Protein AF-A0A382Y5U7-F1 (afdb_monomer_lite)

Sequence (266 aa):
GGIGVAKDMWIGDDIVMDSDAAVLKLGADQDVTLTHVADTGLLLNAAMQLQFRDSAIYVTSGADGHLDLVADSVIDIDATNLRMNFNQISSDFAAPWSTGGMICAQDAGNAGILYSHGSYRMSLMHNGFRKASSEWHSTAVNSTDEAAGIEIDGATGKVLFETEADKATGETYAITVAGYFDSSQDLWLTNDLKLDSDSSVIHFGADQDVTLTHVADTGLALKSVATGDDKPIVFTLQTGETALVADEVVGAIRFQAPDESGGTDA

Secondary structure (DSSP, 8-state):
-----SS----SSPPP--STT-EEEESSS--EEEEEETTTEEEE-TT--EEESEEEEEEE-SSTT--EEE-SS------S------S-------S---S--------TT---EEEE-GGG-EEEES----SSTT------B--SSS---EEE-TTT--EEE--GGGTTTS---SS-S---B-TT--B--SS-----STT-EEEESTT--EEEEEETTTEEEEEE---STT-----------S-PPTT-------------TT-S--

Organism: NCBI:txid408172

Structure (mmCIF, N/CA/C/O backbone):
data_AF-A0A382Y5U7-F1
#
_entry.id   AF-A0A382Y5U7-F1
#
loop_
_atom_site.group_PDB
_atom_site.id
_atom_site.type_symbol
_atom_site.label_atom_id
_atom_site.label_alt_id
_atom_site.label_comp_id
_atom_site.label_asym_id
_atom_site.label_entity_id
_atom_site.label_seq_id
_atom_site.pdbx_PDB_ins_code
_atom_site.Cartn_x
_atom_site.Cartn_y
_atom_site.Cartn_z
_atom_site.occupancy
_atom_site.B_iso_or_equiv
_atom_site.auth_seq_id
_atom_site.auth_comp_id
_atom_site.auth_asym_id
_atom_site.auth_atom_id
_atom_site.pdbx_PDB_model_num
ATOM 1 N N . GLY A 1 1 ? 29.685 3.034 -61.501 1.00 52.66 1 GLY A N 1
ATOM 2 C CA . GLY A 1 1 ? 30.723 4.066 -61.303 1.00 52.66 1 GLY A CA 1
ATOM 3 C C . GLY A 1 1 ? 30.683 4.483 -59.853 1.00 52.66 1 GLY A C 1
ATOM 4 O O . GLY A 1 1 ? 29.604 4.435 -59.284 1.00 52.66 1 GLY A O 1
ATOM 5 N N . GLY A 1 2 ? 31.822 4.812 -59.252 1.00 81.69 2 GLY A N 1
ATOM 6 C CA . GLY A 1 2 ? 31.899 5.233 -57.853 1.00 81.69 2 GLY A CA 1
ATOM 7 C C . GLY A 1 2 ? 32.754 6.483 -57.713 1.00 81.69 2 GLY A C 1
ATOM 8 O O . GLY A 1 2 ? 33.564 6.780 -58.593 1.00 81.69 2 GLY A O 1
ATOM 9 N N . ILE A 1 3 ? 32.558 7.206 -56.617 1.00 86.00 3 ILE A N 1
ATOM 10 C CA . ILE A 1 3 ? 33.408 8.324 -56.223 1.00 86.00 3 ILE A CA 1
ATOM 11 C C . ILE A 1 3 ? 34.443 7.820 -55.214 1.00 86.00 3 ILE A C 1
ATOM 13 O O . ILE A 1 3 ? 34.094 7.192 -54.220 1.00 86.00 3 ILE A O 1
ATOM 17 N N . GLY A 1 4 ? 35.723 8.050 -55.502 1.00 88.25 4 GLY A N 1
ATOM 18 C CA . GLY A 1 4 ? 36.829 7.757 -54.596 1.00 88.25 4 GLY A CA 1
ATOM 19 C C . GLY A 1 4 ? 37.562 9.048 -54.277 1.00 88.25 4 GLY A C 1
ATOM 20 O O . GLY A 1 4 ? 38.046 9.720 -55.187 1.00 88.25 4 GLY A O 1
ATOM 21 N N . VAL A 1 5 ? 37.638 9.401 -52.998 1.00 92.06 5 VAL A N 1
ATOM 22 C CA . VAL A 1 5 ? 38.370 10.576 -52.518 1.00 92.06 5 VAL A CA 1
ATOM 23 C C . VAL A 1 5 ? 39.479 10.125 -51.575 1.00 92.06 5 VAL A C 1
ATOM 25 O O . VAL A 1 5 ? 39.298 9.205 -50.788 1.00 92.06 5 VAL A O 1
ATOM 28 N N . ALA A 1 6 ? 40.655 10.747 -51.675 1.00 92.94 6 ALA A N 1
ATOM 29 C CA . ALA A 1 6 ? 41.826 10.348 -50.886 1.00 92.94 6 ALA A CA 1
ATOM 30 C C . ALA A 1 6 ? 41.780 10.821 -49.420 1.00 92.94 6 ALA A C 1
ATOM 32 O O . ALA A 1 6 ? 42.592 10.377 -48.612 1.00 92.94 6 ALA A O 1
ATOM 33 N N . LYS A 1 7 ? 40.889 11.765 -49.099 1.00 92.00 7 LYS A N 1
ATOM 34 C CA . LYS A 1 7 ? 40.690 12.321 -47.756 1.00 92.00 7 LYS A CA 1
ATOM 35 C C . LYS A 1 7 ? 39.193 12.411 -47.479 1.00 92.00 7 LYS A C 1
ATOM 37 O O . LYS A 1 7 ? 38.559 11.383 -47.291 1.00 92.00 7 LYS A O 1
ATOM 42 N N . ASP A 1 8 ? 38.631 13.610 -47.589 1.00 92.44 8 ASP A N 1
ATOM 43 C CA . ASP A 1 8 ? 37.249 13.884 -47.222 1.00 92.44 8 ASP A CA 1
ATOM 44 C C . ASP A 1 8 ? 36.443 14.336 -48.442 1.00 92.44 8 ASP A C 1
ATOM 46 O O . ASP A 1 8 ? 36.957 15.011 -49.341 1.00 92.44 8 ASP A O 1
ATOM 50 N N . MET A 1 9 ? 35.165 13.962 -48.464 1.00 91.88 9 MET A N 1
ATOM 51 C CA . MET A 1 9 ? 34.185 14.460 -49.423 1.00 91.88 9 MET A CA 1
ATOM 52 C C . MET A 1 9 ? 33.369 15.559 -48.743 1.00 91.88 9 MET A C 1
ATOM 54 O O . MET A 1 9 ? 32.603 15.282 -47.826 1.00 91.88 9 MET A O 1
ATOM 58 N N . TRP A 1 10 ? 33.524 16.803 -49.196 1.00 91.62 10 TRP A N 1
ATOM 59 C CA . TRP A 1 10 ? 32.641 17.902 -48.803 1.00 91.62 10 TRP A CA 1
ATOM 60 C C . TRP A 1 10 ? 31.533 18.034 -49.843 1.00 91.62 10 TRP A C 1
ATOM 62 O O . TRP A 1 10 ? 31.814 18.254 -51.021 1.00 91.62 10 TRP A O 1
ATOM 72 N N . ILE A 1 11 ? 30.280 17.944 -49.409 1.00 94.00 11 ILE A N 1
ATOM 73 C CA . ILE A 1 11 ? 29.105 18.177 -50.253 1.00 94.00 11 ILE A CA 1
ATOM 74 C C . ILE A 1 11 ? 28.464 19.471 -49.777 1.00 94.00 11 ILE A C 1
ATOM 76 O O . ILE A 1 11 ? 28.326 19.693 -48.579 1.00 94.00 11 ILE A O 1
ATOM 80 N N . GLY A 1 12 ? 28.193 20.381 -50.713 1.00 96.12 12 GLY A N 1
ATOM 81 C CA . GLY A 1 12 ? 27.707 21.723 -50.382 1.00 96.12 12 GLY A CA 1
ATOM 82 C C . GLY A 1 12 ? 26.275 21.757 -49.847 1.00 96.12 12 GLY A C 1
ATOM 83 O O . GLY A 1 12 ? 25.861 22.799 -49.353 1.00 96.12 12 GLY A O 1
ATOM 84 N N . ASP A 1 13 ? 25.552 20.646 -49.973 1.00 94.94 13 ASP A N 1
ATOM 85 C CA . ASP A 1 13 ? 24.145 20.486 -49.619 1.00 94.94 13 ASP A CA 1
ATOM 86 C C . ASP A 1 13 ? 23.870 18.997 -49.302 1.00 94.94 13 ASP A C 1
ATOM 88 O O . ASP A 1 13 ? 24.766 18.292 -48.825 1.00 94.94 13 ASP A O 1
ATOM 92 N N . ASP A 1 14 ? 22.671 18.503 -49.598 1.00 95.12 14 ASP A N 1
ATOM 93 C CA . ASP A 1 14 ? 22.228 17.144 -49.297 1.00 95.12 14 ASP A CA 1
ATOM 94 C C . ASP A 1 14 ? 22.942 16.017 -50.068 1.00 95.12 14 ASP A C 1
ATOM 96 O O . ASP A 1 14 ? 23.392 16.149 -51.212 1.00 95.12 14 ASP A O 1
ATOM 100 N N . ILE A 1 15 ? 22.957 14.840 -49.436 1.00 92.44 15 ILE A N 1
ATOM 101 C CA . ILE A 1 15 ? 23.243 13.555 -50.081 1.00 92.44 15 ILE A CA 1
ATOM 102 C C . ILE A 1 15 ? 21.913 12.878 -50.391 1.00 92.44 15 ILE A C 1
ATOM 104 O O . ILE A 1 15 ? 21.188 12.495 -49.475 1.00 92.44 15 ILE A O 1
ATOM 108 N N . VAL A 1 16 ? 21.628 12.660 -51.674 1.00 93.00 16 VAL A N 1
ATOM 109 C CA . VAL A 1 16 ? 20.439 11.919 -52.110 1.00 93.00 16 VAL A CA 1
ATOM 110 C C . VAL A 1 16 ? 20.826 10.485 -52.468 1.00 93.00 16 VAL A C 1
ATOM 112 O O . VAL A 1 16 ? 21.708 10.253 -53.297 1.00 93.00 16 VAL A O 1
ATOM 115 N N . MET A 1 17 ? 20.170 9.518 -51.828 1.00 91.88 17 MET A N 1
ATOM 116 C CA . MET A 1 17 ? 20.292 8.092 -52.128 1.00 91.88 17 MET A CA 1
ATOM 117 C C . MET A 1 17 ? 18.972 7.595 -52.729 1.00 91.88 17 MET A C 1
ATOM 119 O O . MET A 1 17 ? 18.093 7.141 -52.007 1.00 91.88 17 MET A O 1
ATOM 123 N N . ASP A 1 18 ? 18.842 7.707 -54.053 1.00 92.06 18 ASP A N 1
ATOM 124 C CA . ASP A 1 18 ? 17.573 7.543 -54.791 1.00 92.06 18 ASP A CA 1
ATOM 125 C C . ASP A 1 18 ? 16.939 6.140 -54.724 1.00 92.06 18 ASP A C 1
ATOM 127 O O . ASP A 1 18 ? 15.784 5.962 -55.105 1.00 92.06 18 ASP A O 1
ATOM 131 N N . SER A 1 19 ? 17.690 5.120 -54.305 1.00 92.69 19 SER A N 1
ATOM 132 C CA . SER A 1 19 ? 17.211 3.737 -54.253 1.00 92.69 19 SER A CA 1
ATOM 133 C C . SER A 1 19 ? 16.735 3.342 -52.857 1.00 92.69 19 SER A C 1
ATOM 135 O O . SER A 1 19 ? 17.441 3.572 -51.872 1.00 92.69 19 SER A O 1
ATOM 137 N N . ASP A 1 20 ? 15.621 2.616 -52.778 1.00 91.69 20 ASP A N 1
ATOM 138 C CA . ASP A 1 20 ? 15.226 1.919 -51.551 1.00 91.69 20 ASP A CA 1
ATOM 139 C C . ASP A 1 20 ? 16.317 0.950 -51.085 1.00 91.69 20 ASP A C 1
ATOM 141 O O . ASP A 1 20 ? 17.066 0.395 -51.894 1.00 91.69 20 ASP A O 1
ATOM 145 N N . ALA A 1 21 ? 16.418 0.762 -49.765 1.00 95.00 21 ALA A N 1
ATOM 146 C CA . ALA A 1 21 ? 17.489 -0.016 -49.144 1.00 95.00 21 ALA A CA 1
ATOM 147 C C . ALA A 1 21 ? 18.908 0.494 -49.452 1.00 95.00 21 ALA A C 1
ATOM 149 O O . ALA A 1 21 ? 19.872 -0.264 -49.333 1.00 95.00 21 ALA A O 1
ATOM 150 N N . ALA A 1 22 ? 19.069 1.772 -49.818 1.00 96.44 22 ALA A N 1
ATOM 151 C CA . ALA A 1 22 ? 20.389 2.385 -49.875 1.00 96.44 22 ALA A CA 1
ATOM 152 C C . ALA A 1 22 ? 21.107 2.265 -48.521 1.00 96.44 22 ALA A C 1
ATOM 154 O O . ALA A 1 22 ? 20.502 2.426 -47.458 1.00 96.44 22 ALA A O 1
ATOM 155 N N . VAL A 1 23 ? 22.408 1.974 -48.576 1.00 95.88 23 VAL A N 1
ATOM 156 C CA . VAL A 1 23 ? 23.228 1.665 -47.401 1.00 95.88 23 VAL A CA 1
ATOM 157 C C . VAL A 1 23 ? 24.404 2.625 -47.321 1.00 95.88 23 VAL A C 1
ATOM 159 O O . VAL A 1 23 ? 25.234 2.668 -48.231 1.00 95.88 23 VAL A O 1
ATOM 162 N N . LEU A 1 24 ? 24.534 3.317 -46.192 1.00 95.50 24 LEU A N 1
ATOM 163 C CA . LEU A 1 24 ? 25.785 3.950 -45.799 1.00 95.50 24 LEU A CA 1
ATOM 164 C C . LEU A 1 24 ? 26.632 2.927 -45.040 1.00 95.50 24 LEU A C 1
ATOM 166 O O . LEU A 1 24 ? 26.249 2.476 -43.962 1.00 95.50 24 LEU A O 1
ATOM 170 N N . LYS A 1 25 ? 27.779 2.560 -45.612 1.00 94.31 25 LYS A N 1
ATOM 171 C CA . LYS A 1 25 ? 28.729 1.618 -45.014 1.00 94.31 25 LYS A CA 1
ATOM 172 C C . LYS A 1 25 ? 29.880 2.370 -44.361 1.00 94.31 25 LYS A C 1
ATOM 174 O O . LYS A 1 25 ? 30.457 3.263 -44.979 1.00 94.31 25 LYS A O 1
ATOM 179 N N . LEU A 1 26 ? 30.209 1.995 -43.135 1.00 94.62 26 LEU A N 1
ATOM 180 C CA . LEU A 1 26 ? 31.204 2.650 -42.295 1.00 94.62 26 LEU A CA 1
ATOM 181 C C . LEU A 1 26 ? 32.282 1.631 -41.909 1.00 94.62 26 LEU A C 1
ATOM 183 O O . LEU A 1 26 ? 31.989 0.450 -41.769 1.00 94.62 26 LEU A O 1
ATOM 187 N N . GLY A 1 27 ? 33.523 2.090 -41.738 1.00 91.75 27 GLY A N 1
ATOM 188 C CA . GLY A 1 27 ? 34.657 1.214 -41.419 1.00 91.75 27 GLY A CA 1
ATOM 189 C C . GLY A 1 27 ? 35.369 0.650 -42.655 1.00 91.75 27 GLY A C 1
ATOM 190 O O . GLY A 1 27 ? 34.852 0.671 -43.774 1.00 91.75 27 GLY A O 1
ATOM 191 N N . ALA A 1 28 ? 36.604 0.179 -42.463 1.00 93.31 28 ALA A N 1
ATOM 192 C CA . ALA A 1 28 ? 37.438 -0.354 -43.547 1.00 93.31 28 ALA A CA 1
ATOM 193 C C . ALA A 1 28 ? 36.917 -1.704 -44.075 1.00 93.31 28 ALA A C 1
ATOM 195 O O . ALA A 1 28 ? 37.024 -2.003 -45.264 1.00 93.31 28 ALA A O 1
ATOM 196 N N . ASP A 1 29 ? 36.333 -2.495 -43.186 1.00 93.38 29 ASP A N 1
ATOM 197 C CA . ASP A 1 29 ? 35.673 -3.776 -43.422 1.00 93.38 29 ASP A CA 1
ATOM 198 C C . ASP A 1 29 ? 34.155 -3.651 -43.610 1.00 93.38 29 ASP A C 1
ATOM 200 O O . ASP A 1 29 ? 33.514 -4.636 -43.977 1.00 93.38 29 ASP A O 1
ATOM 204 N N . GLN A 1 30 ? 33.604 -2.435 -43.491 1.00 93.62 30 GLN A N 1
ATOM 205 C CA . GLN A 1 30 ? 32.193 -2.124 -43.748 1.00 93.62 30 GLN A CA 1
ATOM 206 C C . GLN A 1 30 ? 31.231 -2.877 -42.816 1.00 93.62 30 GLN A C 1
ATOM 208 O O . GLN A 1 30 ? 30.144 -3.290 -43.230 1.00 93.62 30 GLN A O 1
ATOM 213 N N . ASP A 1 31 ? 31.658 -3.087 -41.577 1.00 92.88 31 ASP A N 1
ATOM 214 C CA . ASP A 1 31 ? 30.972 -3.852 -40.542 1.00 92.88 31 ASP A CA 1
ATOM 215 C C . ASP A 1 31 ? 29.781 -3.105 -39.931 1.00 92.88 31 ASP A C 1
ATOM 217 O O . ASP A 1 31 ? 28.800 -3.743 -39.553 1.00 92.88 31 ASP A O 1
ATOM 221 N N . VAL A 1 32 ? 29.817 -1.771 -39.892 1.00 95.88 32 VAL A N 1
ATOM 222 C CA . VAL A 1 32 ? 28.698 -0.928 -39.455 1.00 95.88 32 VAL A CA 1
ATOM 223 C C . VAL A 1 32 ? 27.970 -0.348 -40.662 1.00 95.88 32 VAL A C 1
ATOM 225 O O . VAL A 1 32 ? 28.567 0.297 -41.528 1.00 95.88 32 VAL A O 1
ATOM 228 N N . THR A 1 33 ? 26.651 -0.527 -40.713 1.00 96.75 33 THR A N 1
ATOM 229 C CA . THR A 1 33 ? 25.827 -0.019 -41.813 1.00 96.75 33 THR A CA 1
ATOM 230 C C . THR A 1 33 ? 24.570 0.679 -41.324 1.00 96.75 33 THR A C 1
ATOM 232 O O . THR A 1 33 ? 23.860 0.135 -40.481 1.00 96.75 33 THR A O 1
ATOM 235 N N . LEU A 1 34 ? 24.246 1.819 -41.935 1.00 96.31 34 LEU A N 1
ATOM 236 C CA . LEU A 1 34 ? 22.962 2.499 -41.789 1.00 96.31 34 LEU A CA 1
ATOM 237 C C . LEU A 1 34 ? 22.163 2.317 -43.082 1.00 96.31 34 LEU A C 1
ATOM 239 O O . LEU A 1 34 ? 22.558 2.812 -44.138 1.00 96.31 34 LEU A O 1
ATOM 243 N N . THR A 1 35 ? 21.069 1.571 -43.002 1.00 96.31 35 THR A N 1
ATOM 244 C CA . THR A 1 35 ? 20.247 1.196 -44.157 1.00 96.31 35 THR A CA 1
ATOM 245 C C . THR A 1 35 ? 18.937 1.968 -44.142 1.00 96.31 35 THR A C 1
ATOM 247 O O . THR A 1 35 ? 18.246 1.994 -43.124 1.00 96.31 35 THR A O 1
ATOM 250 N N . HIS A 1 36 ? 18.577 2.574 -45.271 1.00 96.56 36 HIS A N 1
ATOM 251 C CA . HIS A 1 36 ? 17.245 3.136 -45.471 1.00 96.56 36 HIS A CA 1
ATOM 252 C C . HIS A 1 36 ? 16.203 2.011 -45.516 1.00 96.56 36 HIS A C 1
ATOM 254 O O . HIS A 1 36 ? 16.301 1.097 -46.332 1.00 96.56 36 HIS A O 1
ATOM 260 N N . VAL A 1 37 ? 15.191 2.074 -44.656 1.00 96.00 37 VAL A N 1
ATOM 261 C CA . VAL A 1 37 ? 14.039 1.172 -44.682 1.00 96.00 37 VAL A CA 1
ATOM 262 C C . VAL A 1 37 ? 12.868 1.943 -45.267 1.00 96.00 37 VAL A C 1
ATOM 264 O O . VAL A 1 37 ? 12.364 2.869 -44.625 1.00 96.00 37 VAL A O 1
ATOM 267 N N . ALA A 1 38 ? 12.451 1.547 -46.473 1.00 95.44 38 ALA A N 1
ATOM 268 C CA . ALA A 1 38 ? 11.380 2.203 -47.216 1.00 95.44 38 ALA A CA 1
ATOM 269 C C . ALA A 1 38 ? 10.154 2.443 -46.321 1.00 95.44 38 ALA A C 1
ATOM 271 O O . ALA A 1 38 ? 9.706 1.546 -45.600 1.00 95.44 38 ALA A O 1
ATOM 272 N N . ASP A 1 39 ? 9.681 3.690 -46.324 1.00 93.81 39 ASP A N 1
ATOM 273 C CA . ASP A 1 39 ? 8.497 4.166 -45.599 1.00 93.81 39 ASP A CA 1
ATOM 274 C C . ASP A 1 39 ? 8.507 3.971 -44.066 1.00 93.81 39 ASP A C 1
ATOM 276 O O . ASP A 1 39 ? 7.505 4.249 -43.409 1.00 93.81 39 ASP A O 1
ATOM 280 N N . THR A 1 40 ? 9.616 3.510 -43.473 1.00 96.19 40 THR A N 1
ATOM 281 C CA . THR A 1 40 ? 9.669 3.119 -42.052 1.00 96.19 40 THR A CA 1
ATOM 282 C C . THR A 1 40 ? 10.731 3.884 -41.272 1.00 96.19 40 THR A C 1
ATOM 284 O O . THR A 1 40 ? 10.449 4.375 -40.181 1.00 96.19 40 THR A O 1
ATOM 287 N N . GLY A 1 41 ? 11.954 4.000 -41.799 1.00 94.62 41 GLY A N 1
ATOM 288 C CA . GLY A 1 41 ? 13.025 4.703 -41.093 1.00 94.62 41 GLY A CA 1
ATOM 289 C C . GLY A 1 41 ? 14.431 4.250 -41.465 1.00 94.62 41 GLY A C 1
ATOM 290 O O . GLY A 1 41 ? 14.726 3.949 -42.618 1.00 94.62 41 GLY A O 1
ATOM 291 N N . LEU A 1 42 ? 15.316 4.235 -40.470 1.00 95.19 42 LEU A N 1
ATOM 292 C CA . LEU A 1 42 ? 16.719 3.861 -40.615 1.00 95.19 42 LEU A CA 1
ATOM 293 C C . LEU A 1 42 ? 17.025 2.647 -39.745 1.00 95.19 42 LEU A C 1
ATOM 295 O O . LEU A 1 42 ? 16.620 2.595 -38.585 1.00 95.19 42 LEU A O 1
ATOM 299 N N . LEU A 1 43 ? 17.769 1.696 -40.302 1.00 95.25 43 LEU A N 1
ATOM 300 C CA . LEU A 1 43 ? 18.183 0.483 -39.612 1.00 95.25 43 LEU A CA 1
ATOM 301 C C . LEU A 1 43 ? 19.702 0.447 -39.475 1.00 95.25 43 LEU A C 1
ATOM 303 O O . LEU A 1 43 ? 20.426 0.430 -40.472 1.00 95.25 43 LEU A O 1
ATOM 307 N N . LEU A 1 44 ? 20.164 0.396 -38.231 1.00 95.75 44 LEU A N 1
ATOM 308 C CA . LEU A 1 44 ? 21.521 -0.013 -37.901 1.00 95.75 44 LEU A CA 1
ATOM 309 C C . LEU A 1 44 ? 21.589 -1.548 -37.947 1.00 95.75 44 LEU A C 1
ATOM 311 O O . LEU A 1 44 ? 20.648 -2.220 -37.526 1.00 95.75 44 LEU A O 1
ATOM 315 N N . ASN A 1 45 ? 22.658 -2.125 -38.495 1.00 92.44 45 ASN A N 1
ATOM 316 C CA . ASN A 1 45 ? 22.756 -3.583 -38.595 1.00 92.44 45 ASN A CA 1
ATOM 317 C C . ASN A 1 45 ? 22.887 -4.263 -37.221 1.00 92.44 45 ASN A C 1
ATOM 319 O O . ASN A 1 45 ? 23.468 -3.714 -36.294 1.00 92.44 45 ASN A O 1
ATOM 323 N N . ALA A 1 46 ? 22.355 -5.486 -37.127 1.00 84.75 46 ALA A N 1
ATOM 324 C CA . ALA A 1 46 ? 21.869 -6.104 -35.889 1.00 84.75 46 ALA A CA 1
ATOM 325 C C . ALA A 1 46 ? 22.752 -5.961 -34.635 1.00 84.75 46 ALA A C 1
ATOM 327 O O . ALA A 1 46 ? 22.258 -5.542 -33.600 1.00 84.75 46 ALA A O 1
ATOM 328 N N . ALA A 1 47 ? 24.036 -6.316 -34.697 1.00 86.25 47 ALA A N 1
ATOM 329 C CA . ALA A 1 47 ? 24.901 -6.320 -33.511 1.00 86.25 47 ALA A CA 1
ATOM 330 C C . ALA A 1 47 ? 25.549 -4.955 -33.205 1.00 86.25 47 ALA A C 1
ATOM 332 O O . ALA A 1 47 ? 26.364 -4.856 -32.290 1.00 86.25 47 ALA A O 1
ATOM 333 N N . MET A 1 48 ? 25.258 -3.928 -34.004 1.00 94.44 48 MET A N 1
ATOM 334 C CA . MET A 1 48 ? 25.865 -2.608 -33.874 1.00 94.44 48 MET A CA 1
ATOM 335 C C . MET A 1 48 ? 25.009 -1.695 -32.997 1.00 94.44 48 MET A C 1
ATOM 337 O O . MET A 1 48 ? 23.797 -1.855 -32.891 1.00 94.44 48 MET A O 1
ATOM 341 N N . GLN A 1 49 ? 25.654 -0.711 -32.376 1.00 96.00 49 GLN A N 1
ATOM 342 C CA . GLN A 1 49 ? 25.032 0.196 -31.411 1.00 96.00 49 GLN A CA 1
ATOM 343 C C . GLN A 1 49 ? 25.262 1.660 -31.790 1.00 96.00 49 GLN A C 1
ATOM 345 O O . GLN A 1 49 ? 26.269 2.000 -32.417 1.00 96.00 49 GLN A O 1
ATOM 350 N N . LEU A 1 50 ? 24.361 2.543 -31.360 1.00 96.25 50 LEU A N 1
ATOM 351 C CA . LEU A 1 50 ? 24.558 3.989 -31.446 1.00 96.25 50 LEU A CA 1
ATOM 352 C C . LEU A 1 50 ? 25.212 4.483 -30.152 1.00 96.25 50 LEU A C 1
ATOM 354 O O . LEU A 1 50 ? 24.570 4.464 -29.106 1.00 96.25 50 LEU A O 1
ATOM 358 N N . GLN A 1 51 ? 26.478 4.903 -30.220 1.00 96.00 51 GLN A N 1
ATOM 359 C CA . GLN A 1 51 ? 27.269 5.315 -29.051 1.00 96.00 51 GLN A CA 1
ATOM 360 C C . GLN A 1 51 ? 27.269 6.829 -28.841 1.00 96.00 51 GLN A C 1
ATOM 362 O O . GLN A 1 51 ? 27.266 7.604 -29.799 1.00 96.00 51 GLN A O 1
ATOM 367 N N . PHE A 1 52 ? 27.373 7.241 -27.581 1.00 96.50 52 PHE A N 1
ATOM 368 C CA . PHE A 1 52 ? 27.521 8.629 -27.167 1.00 96.50 52 PHE A CA 1
ATOM 369 C C . PHE A 1 52 ? 28.738 8.760 -26.256 1.00 96.50 52 PHE A C 1
ATOM 371 O O . PHE A 1 52 ? 28.845 8.059 -25.263 1.00 96.50 52 PHE A O 1
ATOM 378 N N . ARG A 1 53 ? 29.623 9.722 -26.544 1.00 96.19 53 ARG A N 1
ATOM 379 C CA . ARG A 1 53 ? 30.878 9.987 -25.807 1.00 96.19 53 ARG A CA 1
ATOM 380 C C . ARG A 1 53 ? 31.898 8.843 -25.866 1.00 96.19 53 ARG A C 1
ATOM 382 O O . ARG A 1 53 ? 32.955 9.037 -26.458 1.00 96.19 53 ARG A O 1
ATOM 389 N N . ASP A 1 54 ? 31.595 7.697 -25.272 1.00 94.75 54 ASP A N 1
ATOM 390 C CA . ASP A 1 54 ? 32.453 6.519 -25.189 1.00 94.75 54 ASP A CA 1
ATOM 391 C C . ASP A 1 54 ? 31.634 5.223 -25.327 1.00 94.75 54 ASP A C 1
ATOM 393 O O . ASP A 1 54 ? 30.439 5.240 -25.623 1.00 94.75 54 ASP A O 1
ATOM 397 N N . SER A 1 55 ? 32.291 4.077 -25.153 1.00 95.19 55 SER A N 1
ATOM 398 C CA . SER A 1 55 ? 31.670 2.770 -25.361 1.00 95.19 55 SER A CA 1
ATOM 399 C C . SER A 1 55 ? 30.702 2.335 -24.256 1.00 95.19 55 SER A C 1
ATOM 401 O O . SER A 1 55 ? 30.104 1.271 -24.390 1.00 95.19 55 SER A O 1
ATOM 403 N N . ALA A 1 56 ? 30.571 3.086 -23.159 1.00 96.44 56 ALA A N 1
ATOM 404 C CA . ALA A 1 56 ? 29.706 2.736 -22.033 1.00 96.44 56 ALA A CA 1
ATOM 405 C C . ALA A 1 56 ? 28.298 3.345 -22.136 1.00 96.44 56 ALA A C 1
ATOM 407 O O . ALA A 1 56 ? 27.406 2.907 -21.412 1.00 96.44 56 ALA A O 1
ATOM 408 N N . ILE A 1 57 ? 28.082 4.318 -23.029 1.00 97.69 57 ILE A N 1
ATOM 409 C CA . ILE A 1 57 ? 26.793 5.003 -23.189 1.00 97.69 57 ILE A CA 1
ATOM 410 C C . ILE A 1 57 ? 26.284 4.790 -24.613 1.00 97.69 57 ILE A C 1
ATOM 412 O O . ILE A 1 57 ? 26.865 5.294 -25.577 1.00 97.69 57 ILE A O 1
ATOM 416 N N . TYR A 1 58 ? 25.203 4.027 -24.768 1.00 97.12 58 TYR A N 1
ATOM 417 C CA . TYR A 1 58 ? 24.712 3.638 -26.088 1.00 97.12 58 TYR A CA 1
ATOM 418 C C . TYR A 1 58 ? 23.243 3.203 -26.101 1.00 97.12 58 TYR A C 1
ATOM 420 O O . TYR A 1 58 ? 22.650 2.888 -25.070 1.00 97.12 58 TYR A O 1
ATOM 428 N N . VAL A 1 59 ? 22.678 3.161 -27.310 1.00 96.56 59 VAL A N 1
ATOM 429 C CA . VAL A 1 59 ? 21.393 2.520 -27.621 1.00 96.56 59 VAL A CA 1
ATOM 430 C C . VAL A 1 59 ? 21.651 1.281 -28.471 1.00 96.56 59 VAL A C 1
ATOM 432 O O . VAL A 1 59 ? 22.369 1.361 -29.473 1.00 96.56 59 VAL A O 1
ATOM 435 N N . THR A 1 60 ? 21.079 0.144 -28.075 1.00 95.75 60 THR A N 1
ATOM 436 C CA . THR A 1 60 ? 21.242 -1.140 -28.774 1.00 95.75 60 THR A CA 1
ATOM 437 C C . THR A 1 60 ? 19.998 -2.024 -28.652 1.00 95.75 60 THR A C 1
ATOM 439 O O . THR A 1 60 ? 19.015 -1.660 -28.009 1.00 95.75 60 THR A O 1
ATOM 442 N N . SER A 1 61 ? 20.045 -3.193 -29.281 1.00 94.62 61 SER A N 1
ATOM 443 C CA . SER A 1 61 ? 19.071 -4.270 -29.138 1.00 94.62 61 SER A CA 1
ATOM 444 C C . SER A 1 61 ? 19.836 -5.584 -28.971 1.00 94.62 61 SER A C 1
ATOM 446 O O . SER A 1 61 ? 20.268 -6.191 -29.950 1.00 94.62 61 SER A O 1
ATOM 448 N N . GLY A 1 62 ? 20.079 -6.004 -27.722 1.00 87.38 62 GLY A N 1
ATOM 449 C CA . GLY A 1 62 ? 20.859 -7.217 -27.436 1.00 87.38 62 GLY A CA 1
ATOM 450 C C . GLY A 1 62 ? 20.144 -8.532 -27.782 1.00 87.38 62 GLY A C 1
ATOM 451 O O . GLY A 1 62 ? 20.788 -9.577 -27.896 1.00 87.38 62 GLY A O 1
ATOM 452 N N . ALA A 1 63 ? 18.822 -8.488 -27.955 1.00 89.81 63 ALA A N 1
ATOM 453 C CA . ALA A 1 63 ? 17.967 -9.609 -28.328 1.00 89.81 63 ALA A CA 1
ATOM 454 C C . ALA A 1 63 ? 16.711 -9.110 -29.064 1.00 89.81 63 ALA A C 1
ATOM 456 O O . ALA A 1 63 ? 16.301 -7.960 -28.901 1.00 89.81 63 ALA A O 1
ATOM 457 N N . ASP A 1 64 ? 16.074 -9.983 -29.849 1.00 88.81 64 ASP A N 1
ATOM 458 C CA . ASP A 1 64 ? 14.841 -9.642 -30.568 1.00 88.81 64 ASP A CA 1
ATOM 459 C C . ASP A 1 64 ? 13.731 -9.196 -29.601 1.00 88.81 64 ASP A C 1
ATOM 461 O O . ASP A 1 64 ? 13.472 -9.845 -28.587 1.00 88.81 64 ASP A O 1
ATOM 465 N N . GLY A 1 65 ? 13.096 -8.063 -29.907 1.00 88.94 65 GLY A N 1
ATOM 466 C CA . GLY A 1 65 ? 12.088 -7.429 -29.055 1.00 88.94 65 GLY A CA 1
ATOM 467 C C . GLY A 1 65 ? 12.628 -6.571 -27.901 1.00 88.94 65 GLY A C 1
ATOM 468 O O . GLY A 1 65 ? 11.822 -5.966 -27.194 1.00 88.94 65 GLY A O 1
ATOM 469 N N . HIS A 1 66 ? 13.949 -6.467 -27.715 1.00 90.88 66 HIS A N 1
ATOM 470 C CA . HIS A 1 66 ? 14.562 -5.611 -26.692 1.00 90.88 66 HIS A CA 1
ATOM 471 C C . HIS A 1 66 ? 15.061 -4.290 -27.285 1.00 90.88 66 HIS A C 1
ATOM 473 O O . HIS A 1 66 ? 15.695 -4.273 -28.337 1.00 90.88 66 HIS A O 1
ATOM 479 N N . LEU A 1 67 ? 14.816 -3.183 -26.583 1.00 93.00 67 LEU A N 1
ATOM 480 C CA . LEU A 1 67 ? 15.507 -1.914 -26.801 1.00 93.00 67 LEU A CA 1
ATOM 481 C C . LEU A 1 67 ? 16.228 -1.554 -25.508 1.00 93.00 67 LEU A C 1
ATOM 483 O O . LEU A 1 67 ? 15.585 -1.305 -24.488 1.00 93.00 67 LEU A O 1
ATOM 487 N N . ASP A 1 68 ? 17.550 -1.500 -25.576 1.00 93.56 68 ASP A N 1
ATOM 488 C CA . ASP A 1 68 ? 18.402 -1.224 -24.433 1.00 93.56 68 ASP A CA 1
ATOM 489 C C . ASP A 1 68 ? 18.879 0.231 -24.494 1.00 93.56 68 ASP A C 1
ATOM 491 O O . ASP A 1 68 ? 19.446 0.683 -25.494 1.00 93.56 68 ASP A O 1
ATOM 495 N N . LEU A 1 69 ? 18.653 0.963 -23.403 1.00 94.81 69 LEU A N 1
ATOM 496 C CA . LEU A 1 69 ? 19.225 2.282 -23.149 1.00 94.81 69 LEU A CA 1
ATOM 497 C C . LEU A 1 69 ? 20.281 2.099 -22.062 1.00 94.81 69 LEU A C 1
ATOM 499 O O . LEU A 1 69 ? 19.935 1.788 -20.924 1.00 94.81 69 LEU A O 1
ATOM 503 N N . VAL A 1 70 ? 21.558 2.240 -22.408 1.00 95.94 70 VAL A N 1
ATOM 504 C CA . VAL A 1 70 ? 22.666 1.971 -21.484 1.00 95.94 70 VAL A CA 1
ATOM 505 C C . VAL A 1 70 ? 23.370 3.277 -21.140 1.00 95.94 70 VAL A C 1
ATOM 507 O O . VAL A 1 70 ? 23.764 4.033 -22.029 1.00 95.94 70 VAL A O 1
ATOM 510 N N . ALA A 1 71 ? 23.520 3.532 -19.841 1.00 96.56 71 ALA A N 1
ATOM 511 C CA . ALA A 1 71 ? 24.265 4.655 -19.288 1.00 96.56 71 ALA A CA 1
ATOM 512 C C . ALA A 1 71 ? 25.205 4.163 -18.178 1.00 96.56 71 ALA A C 1
ATOM 514 O O . ALA A 1 71 ? 24.933 3.160 -17.519 1.00 96.56 71 ALA A O 1
ATOM 515 N N . ASP A 1 72 ? 26.298 4.888 -17.956 1.00 94.44 72 ASP A N 1
ATOM 516 C CA . ASP A 1 72 ? 27.289 4.616 -16.910 1.00 94.44 72 ASP A CA 1
ATOM 517 C C . ASP A 1 72 ? 26.755 4.865 -15.489 1.00 94.44 72 ASP A C 1
ATOM 519 O O . ASP A 1 72 ? 27.152 4.187 -14.540 1.00 94.44 72 ASP A O 1
ATOM 523 N N . SER A 1 73 ? 25.855 5.839 -15.340 1.00 93.50 73 SER A N 1
ATOM 524 C CA . SER A 1 73 ? 25.326 6.269 -14.049 1.00 93.50 73 SER A CA 1
ATOM 525 C C . SER A 1 73 ? 23.812 6.437 -14.055 1.00 93.50 73 SER A C 1
ATOM 527 O O . SER A 1 73 ? 23.134 5.826 -13.230 1.00 93.50 73 SER A O 1
ATOM 529 N N . VAL A 1 74 ? 23.270 7.268 -14.947 1.00 91.94 74 VAL A N 1
ATOM 530 C CA . VAL A 1 74 ? 21.852 7.647 -14.915 1.00 91.94 74 VAL A CA 1
ATOM 531 C C . VAL A 1 74 ? 21.294 7.726 -16.328 1.00 91.94 74 VAL A C 1
ATOM 533 O O . VAL A 1 74 ? 21.893 8.337 -17.212 1.00 91.94 74 VAL A O 1
ATOM 536 N N . ILE A 1 75 ? 20.106 7.152 -16.511 1.00 93.94 75 ILE A N 1
ATOM 537 C CA . ILE A 1 75 ? 19.218 7.480 -17.626 1.00 93.94 75 ILE A CA 1
ATOM 538 C C . ILE A 1 75 ? 18.283 8.570 -17.113 1.00 93.94 75 ILE A C 1
ATOM 540 O O . ILE A 1 75 ? 17.392 8.294 -16.309 1.00 93.94 75 ILE A O 1
ATOM 544 N N . ASP A 1 76 ? 18.530 9.807 -17.530 1.00 93.62 76 ASP A N 1
ATOM 545 C CA . ASP A 1 76 ? 17.723 10.955 -17.124 1.00 93.62 76 ASP A CA 1
ATOM 546 C C . ASP A 1 76 ? 16.603 11.212 -18.141 1.00 93.62 76 ASP A C 1
ATOM 548 O O . ASP A 1 76 ? 16.838 11.218 -19.352 1.00 93.62 76 ASP A O 1
ATOM 552 N N . ILE A 1 77 ? 15.378 11.409 -17.651 1.00 91.31 77 ILE A N 1
ATOM 553 C CA . ILE A 1 77 ? 14.187 11.675 -18.466 1.00 91.31 77 ILE A CA 1
ATOM 554 C C . ILE A 1 77 ? 13.525 12.943 -17.927 1.00 91.31 77 ILE A C 1
ATOM 556 O O . ILE A 1 77 ? 12.590 12.892 -17.126 1.00 91.31 77 ILE A O 1
ATOM 560 N N . ASP A 1 78 ? 14.005 14.090 -18.400 1.00 93.44 78 ASP A N 1
ATOM 561 C CA . ASP A 1 78 ? 13.463 15.402 -18.047 1.00 93.44 78 ASP A CA 1
ATOM 562 C C . ASP A 1 78 ? 12.229 15.732 -18.903 1.00 93.44 78 ASP A C 1
ATOM 564 O O . ASP A 1 78 ? 12.270 16.496 -19.871 1.00 93.44 78 ASP A O 1
ATOM 568 N N . ALA A 1 79 ? 11.115 15.072 -18.589 1.00 91.62 79 ALA A N 1
ATOM 569 C CA . ALA A 1 79 ? 9.831 15.288 -19.242 1.00 91.62 79 ALA A CA 1
ATOM 570 C C . ALA A 1 79 ? 8.744 15.611 -18.211 1.00 91.62 79 ALA A C 1
ATOM 572 O O . ALA A 1 79 ? 8.608 14.928 -17.200 1.00 91.62 79 ALA A O 1
ATOM 573 N N . THR A 1 80 ? 7.887 16.599 -18.505 1.00 93.06 80 THR A N 1
ATOM 574 C CA . THR A 1 80 ? 6.724 16.930 -17.654 1.00 93.06 80 THR A CA 1
ATOM 575 C C . THR A 1 80 ? 5.790 15.737 -17.454 1.00 93.06 80 THR A C 1
ATOM 577 O O . THR A 1 80 ? 5.160 15.612 -16.410 1.00 93.06 80 THR A O 1
ATOM 580 N N . ASN A 1 81 ? 5.685 14.866 -18.459 1.00 87.06 81 ASN A N 1
ATOM 581 C CA . ASN A 1 81 ? 4.922 13.632 -18.380 1.00 87.06 81 ASN A CA 1
ATOM 582 C C . ASN A 1 81 ? 5.747 12.495 -18.973 1.00 87.06 81 ASN A C 1
ATOM 584 O O . ASN A 1 81 ? 6.218 12.602 -20.106 1.00 87.06 81 ASN A O 1
ATOM 588 N N . LEU A 1 82 ? 5.834 11.387 -18.242 1.00 87.56 82 LEU A N 1
ATOM 589 C CA . LEU A 1 82 ? 6.367 10.124 -18.733 1.00 87.56 82 LEU A CA 1
ATOM 590 C C . LEU A 1 82 ? 5.218 9.126 -18.856 1.00 87.56 82 LEU A C 1
ATOM 592 O O . LEU A 1 82 ? 4.553 8.806 -17.873 1.00 87.56 82 LEU A O 1
ATOM 596 N N . ARG A 1 83 ? 4.962 8.647 -20.075 1.00 87.81 83 ARG A N 1
ATOM 597 C CA . ARG A 1 83 ? 3.955 7.616 -20.336 1.00 87.81 83 ARG A CA 1
ATOM 598 C C . ARG A 1 83 ? 4.651 6.311 -20.688 1.00 87.81 83 ARG A C 1
ATOM 600 O O . ARG A 1 83 ? 5.353 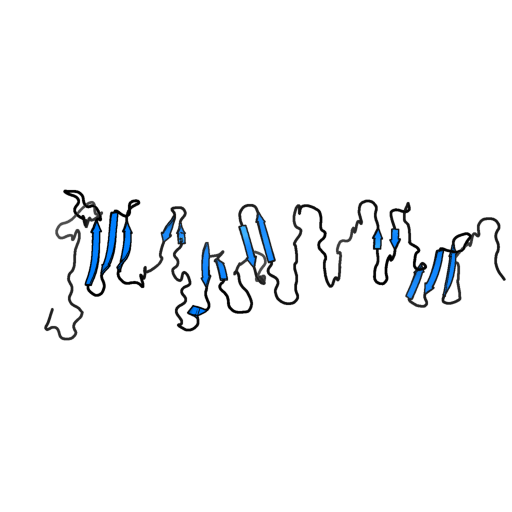6.242 -21.689 1.00 87.81 83 ARG A O 1
ATOM 607 N N . MET A 1 84 ? 4.393 5.280 -19.895 1.00 86.19 84 MET A N 1
ATOM 608 C CA . MET A 1 84 ? 4.906 3.928 -20.095 1.00 86.19 84 MET A CA 1
ATOM 609 C C . MET A 1 84 ? 3.736 2.947 -20.175 1.00 86.19 84 MET A C 1
ATOM 611 O O . MET A 1 84 ? 2.780 3.066 -19.411 1.00 86.19 84 MET A O 1
ATOM 615 N N . ASN A 1 85 ? 3.786 2.009 -21.119 1.00 82.69 85 ASN A N 1
ATOM 616 C CA . ASN A 1 85 ? 2.771 0.971 -21.283 1.00 82.69 85 ASN A CA 1
ATOM 617 C C . ASN A 1 85 ? 3.451 -0.394 -21.156 1.00 82.69 85 ASN A C 1
ATOM 619 O O . ASN A 1 85 ? 4.113 -0.837 -22.092 1.00 82.69 85 ASN A O 1
ATOM 623 N N . PHE A 1 86 ? 3.328 -1.021 -19.987 1.00 79.25 86 PHE A N 1
ATOM 624 C CA . PHE A 1 86 ? 3.945 -2.309 -19.682 1.00 79.25 86 PHE A CA 1
ATOM 625 C C . PHE A 1 86 ? 2.867 -3.332 -19.326 1.00 79.25 86 PHE A C 1
ATOM 627 O O . PHE A 1 86 ? 1.944 -3.016 -18.579 1.00 79.25 86 PHE A O 1
ATOM 634 N N . ASN A 1 87 ? 3.018 -4.570 -19.802 1.00 77.00 87 ASN A N 1
ATOM 635 C CA . ASN A 1 87 ? 2.187 -5.692 -19.349 1.00 77.00 87 ASN A CA 1
ATOM 636 C C . ASN A 1 87 ? 2.585 -6.166 -17.939 1.00 77.00 87 ASN A C 1
ATOM 638 O O . ASN A 1 87 ? 1.765 -6.739 -17.231 1.00 77.00 87 ASN A O 1
ATOM 642 N N . GLN A 1 88 ? 3.840 -5.937 -17.539 1.00 72.31 88 GLN A N 1
ATOM 643 C CA . GLN A 1 88 ? 4.390 -6.305 -16.237 1.00 72.31 88 GLN A CA 1
ATOM 644 C C . GLN A 1 88 ? 5.522 -5.339 -15.863 1.00 72.31 88 GLN A C 1
ATOM 646 O O . GLN A 1 88 ? 6.342 -4.991 -16.712 1.00 72.31 88 GLN A O 1
ATOM 651 N N . ILE A 1 89 ? 5.584 -4.929 -14.594 1.00 71.25 89 ILE A N 1
ATOM 652 C CA . ILE A 1 89 ? 6.710 -4.178 -14.023 1.00 71.25 89 ILE A CA 1
ATOM 653 C C . ILE A 1 89 ? 7.476 -5.146 -13.114 1.00 71.25 89 ILE A C 1
ATOM 655 O O . ILE A 1 89 ? 6.999 -5.479 -12.031 1.00 71.25 89 ILE A O 1
ATOM 659 N N . SER A 1 90 ? 8.645 -5.636 -13.541 1.00 66.56 90 SER A N 1
ATOM 660 C CA . SER A 1 90 ? 9.538 -6.400 -12.660 1.00 66.56 90 SER A CA 1
ATOM 661 C C . SER A 1 90 ? 10.275 -5.421 -11.744 1.00 66.56 90 SER A C 1
ATOM 663 O O . SER A 1 90 ? 11.189 -4.721 -12.177 1.00 66.56 90 SER A O 1
ATOM 665 N N . SER A 1 91 ? 9.840 -5.314 -10.491 1.00 53.31 91 SER A N 1
ATOM 666 C CA . SER A 1 91 ? 10.403 -4.377 -9.519 1.00 53.31 91 SER A CA 1
ATOM 667 C C . SER A 1 91 ? 11.759 -4.859 -8.990 1.00 53.31 91 SER A C 1
ATOM 669 O O . SER A 1 91 ? 11.822 -5.442 -7.911 1.00 53.31 91 SER A O 1
ATOM 671 N N . ASP A 1 92 ? 12.844 -4.583 -9.710 1.00 58.81 92 ASP A N 1
ATOM 672 C CA . ASP A 1 92 ? 14.196 -4.577 -9.132 1.00 58.81 92 ASP A CA 1
ATOM 673 C C . ASP A 1 92 ? 14.591 -3.131 -8.771 1.00 58.81 92 ASP A C 1
ATOM 675 O O . ASP A 1 92 ? 15.548 -2.550 -9.277 1.00 58.81 92 ASP A O 1
ATOM 679 N N . PHE A 1 93 ? 13.767 -2.478 -7.941 1.00 59.53 93 PHE A N 1
ATOM 680 C CA . PHE A 1 93 ? 14.058 -1.147 -7.399 1.00 59.53 93 PHE A CA 1
ATOM 681 C C . PHE A 1 93 ? 14.937 -1.305 -6.150 1.00 59.53 93 PHE A C 1
ATOM 683 O O . PHE A 1 93 ? 14.448 -1.273 -5.023 1.00 59.53 93 PHE A O 1
ATOM 690 N N . ALA A 1 94 ? 16.240 -1.507 -6.343 1.00 47.97 94 ALA A N 1
ATOM 691 C CA . ALA A 1 94 ? 17.204 -1.851 -5.290 1.00 47.97 94 ALA A CA 1
ATOM 692 C C . ALA A 1 94 ? 17.579 -0.711 -4.300 1.00 47.97 94 ALA A C 1
ATOM 694 O O . ALA A 1 94 ? 18.611 -0.797 -3.633 1.00 47.97 94 ALA A O 1
ATOM 695 N N . ALA A 1 95 ? 16.774 0.353 -4.161 1.00 45.69 95 ALA A N 1
ATOM 696 C CA . ALA A 1 95 ? 17.048 1.470 -3.245 1.00 45.69 95 ALA A CA 1
ATOM 697 C C . ALA A 1 95 ? 15.932 1.664 -2.192 1.00 45.69 95 ALA A C 1
ATOM 699 O O . ALA A 1 95 ? 14.751 1.542 -2.529 1.00 45.69 95 ALA A O 1
ATOM 700 N N . PRO A 1 96 ? 16.273 1.990 -0.923 1.00 48.22 96 PRO A N 1
ATOM 701 C CA . PRO A 1 96 ? 15.289 2.233 0.130 1.00 48.22 96 PRO A CA 1
ATOM 702 C C . PRO A 1 96 ? 14.377 3.400 -0.258 1.00 48.22 96 PRO A C 1
ATOM 704 O O . PRO A 1 96 ? 14.853 4.480 -0.602 1.00 48.22 96 PRO A O 1
ATOM 707 N N . TRP A 1 97 ? 13.064 3.168 -0.207 1.00 48.03 97 TRP A N 1
ATOM 708 C CA . TRP A 1 97 ? 12.032 4.120 -0.613 1.00 48.03 97 TRP A CA 1
ATOM 709 C C . TRP A 1 97 ? 12.040 5.375 0.265 1.00 48.03 97 TRP A C 1
ATOM 711 O O . TRP A 1 97 ? 11.354 5.455 1.284 1.00 48.03 97 TRP A O 1
ATOM 721 N N . SER A 1 98 ? 12.803 6.389 -0.128 1.00 46.47 98 SER A N 1
ATOM 722 C CA . SER A 1 98 ? 12.685 7.726 0.434 1.00 46.47 98 SER A CA 1
ATOM 723 C C . SER A 1 98 ? 11.628 8.509 -0.347 1.00 46.47 98 SER A C 1
ATOM 725 O O . SER A 1 98 ? 11.853 9.003 -1.443 1.00 46.47 98 SER A O 1
ATOM 727 N N . THR A 1 99 ? 10.470 8.678 0.293 1.00 46.41 99 THR A N 1
ATOM 728 C CA . THR A 1 99 ? 9.436 9.676 -0.036 1.00 46.41 99 THR A CA 1
ATOM 729 C C . THR A 1 99 ? 8.665 9.436 -1.347 1.00 46.41 99 THR A C 1
ATOM 731 O O . THR A 1 99 ? 8.972 9.998 -2.390 1.00 46.41 99 THR A O 1
ATOM 734 N N . GLY A 1 100 ? 7.573 8.664 -1.265 1.00 51.34 100 GLY A N 1
ATOM 735 C CA . GLY A 1 100 ? 6.454 8.768 -2.220 1.00 51.34 100 GLY A CA 1
ATOM 736 C C . GLY A 1 100 ? 6.367 7.737 -3.352 1.00 51.34 100 GLY A C 1
ATOM 737 O O . GLY A 1 100 ? 5.527 7.902 -4.233 1.00 51.34 100 GLY A O 1
ATOM 738 N N . GLY A 1 101 ? 7.168 6.669 -3.339 1.00 44.66 101 GLY A N 1
ATOM 739 C CA . GLY A 1 101 ? 7.068 5.576 -4.317 1.00 44.66 101 GLY A CA 1
ATOM 740 C C . GLY A 1 101 ? 6.011 4.536 -3.931 1.00 44.66 101 GLY A C 1
ATOM 741 O O . GLY A 1 101 ? 6.203 3.780 -2.984 1.00 44.66 101 GLY A O 1
ATOM 742 N N . MET A 1 102 ? 4.894 4.494 -4.658 1.00 55.84 102 MET A N 1
ATOM 743 C CA . MET A 1 102 ? 3.874 3.443 -4.560 1.00 55.84 102 MET A CA 1
ATOM 744 C C . MET A 1 102 ? 4.391 2.121 -5.159 1.00 55.84 102 MET A C 1
ATOM 746 O O . MET A 1 102 ? 4.788 2.104 -6.322 1.00 55.84 102 MET A O 1
ATOM 750 N N . ILE A 1 103 ? 4.290 0.999 -4.432 1.00 57.69 103 ILE A N 1
ATOM 751 C CA . ILE A 1 103 ? 4.205 -0.323 -5.077 1.00 57.69 103 ILE A CA 1
ATOM 752 C C . ILE A 1 103 ? 2.778 -0.482 -5.600 1.00 57.69 103 ILE A C 1
ATOM 754 O O . ILE A 1 103 ? 1.828 -0.486 -4.819 1.00 57.69 103 ILE A O 1
ATOM 758 N N . CYS A 1 104 ? 2.625 -0.676 -6.908 1.00 52.41 104 CYS A N 1
ATOM 759 C CA . CYS A 1 104 ? 1.408 -1.230 -7.487 1.00 52.41 104 CYS A CA 1
ATOM 760 C C . CYS A 1 104 ? 1.662 -2.699 -7.856 1.00 52.41 104 CYS A C 1
ATOM 762 O O . CYS A 1 104 ? 2.330 -2.999 -8.839 1.00 52.41 104 CYS A O 1
ATOM 764 N N . ALA A 1 105 ? 1.143 -3.632 -7.056 1.00 48.69 105 ALA A N 1
ATOM 765 C CA . ALA A 1 105 ? 0.931 -5.002 -7.509 1.00 48.69 105 ALA A CA 1
ATOM 766 C C . ALA A 1 105 ? -0.481 -5.051 -8.106 1.00 48.69 105 ALA A C 1
ATOM 768 O O . ALA A 1 105 ? -1.467 -5.168 -7.381 1.00 48.69 105 ALA A O 1
ATOM 769 N N . GLN A 1 106 ? -0.588 -4.854 -9.418 1.00 48.19 106 GLN A N 1
ATOM 770 C CA . GLN A 1 106 ? -1.830 -5.062 -10.153 1.00 48.19 106 GLN A CA 1
ATOM 771 C C . GLN A 1 106 ? -1.786 -6.472 -10.748 1.00 48.19 106 GLN A C 1
ATOM 773 O O . GLN A 1 106 ? -1.056 -6.702 -11.707 1.00 48.19 106 GLN A O 1
ATOM 778 N N . ASP A 1 107 ? -2.558 -7.400 -10.183 1.00 39.62 107 ASP A N 1
ATOM 779 C CA . ASP A 1 107 ? -3.030 -8.567 -10.931 1.00 39.62 107 ASP A CA 1
ATOM 780 C C . ASP A 1 107 ? -4.438 -8.255 -11.452 1.00 39.62 107 ASP A C 1
ATOM 782 O O . ASP A 1 107 ? -5.224 -7.560 -10.796 1.00 39.62 107 ASP A O 1
ATOM 786 N N . ALA A 1 108 ? -4.737 -8.706 -12.665 1.00 41.78 108 ALA A N 1
ATOM 787 C CA . ALA A 1 108 ? -5.971 -8.436 -13.387 1.00 41.78 108 ALA A CA 1
ATOM 788 C C . ALA A 1 108 ? -7.157 -9.172 -12.736 1.00 41.78 108 ALA A C 1
ATOM 790 O O . ALA A 1 108 ? -7.655 -10.160 -13.263 1.00 41.78 108 ALA A O 1
ATOM 791 N N . GLY A 1 109 ? -7.623 -8.690 -11.581 1.00 45.78 109 GLY A N 1
ATOM 792 C CA . GLY A 1 109 ? -8.845 -9.197 -10.956 1.00 45.78 109 GLY A CA 1
ATOM 793 C C . GLY A 1 109 ? -9.020 -8.915 -9.468 1.00 45.78 109 GLY A C 1
ATOM 794 O O . GLY A 1 109 ? -10.160 -8.817 -9.037 1.00 45.78 109 GLY A O 1
ATOM 795 N N . ASN A 1 110 ? -7.952 -8.749 -8.678 1.00 45.03 110 ASN A N 1
ATOM 796 C CA . ASN A 1 110 ? -8.076 -8.430 -7.250 1.00 45.03 110 ASN A CA 1
ATOM 797 C C . ASN A 1 110 ? -6.730 -7.933 -6.687 1.00 45.03 110 ASN A C 1
ATOM 799 O O . ASN A 1 110 ? -5.799 -8.716 -6.522 1.00 45.03 110 ASN A O 1
ATOM 803 N N . ALA A 1 111 ? -6.605 -6.635 -6.395 1.00 45.25 111 ALA A N 1
ATOM 804 C CA . ALA A 1 111 ? -5.381 -6.051 -5.839 1.00 45.25 111 ALA A CA 1
ATOM 805 C C . ALA A 1 111 ? -5.555 -5.765 -4.340 1.00 45.25 111 ALA A C 1
ATOM 807 O O . ALA A 1 111 ? -6.251 -4.825 -3.958 1.00 45.25 111 ALA A O 1
ATOM 808 N N . GLY A 1 112 ? -4.913 -6.567 -3.488 1.00 46.81 112 GLY A N 1
ATOM 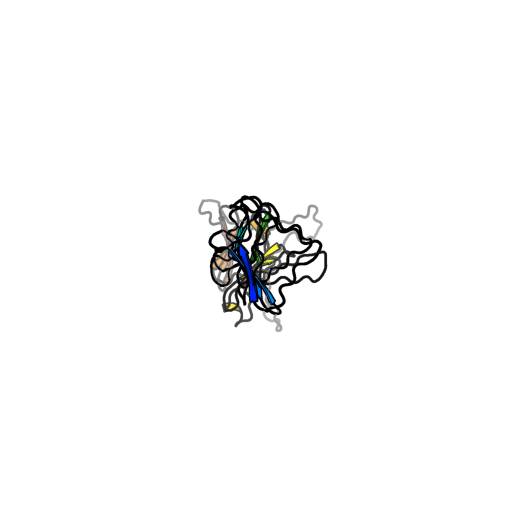809 C CA . GLY A 1 112 ? -4.704 -6.226 -2.082 1.00 46.81 112 GLY A CA 1
ATOM 810 C C . GLY A 1 112 ? -3.486 -5.314 -1.959 1.00 46.81 112 GLY A C 1
ATOM 811 O O . GLY A 1 112 ? -2.358 -5.762 -2.148 1.00 46.81 112 GLY A O 1
ATOM 812 N N . ILE A 1 113 ? -3.704 -4.029 -1.677 1.00 53.94 113 ILE A N 1
ATOM 813 C CA . ILE A 1 113 ? -2.628 -3.043 -1.503 1.00 53.94 113 ILE A CA 1
ATOM 814 C C . ILE A 1 113 ? -2.231 -2.982 -0.018 1.00 53.94 113 ILE A C 1
ATOM 816 O O . ILE A 1 113 ? -3.100 -2.884 0.850 1.00 53.94 113 ILE A O 1
ATOM 820 N N . LEU A 1 114 ? -0.923 -2.997 0.271 1.00 58.56 114 LEU A N 1
ATOM 821 C CA . LEU A 1 114 ? -0.353 -2.785 1.607 1.00 58.56 114 LEU A CA 1
ATOM 822 C C . LEU A 1 114 ? 0.239 -1.370 1.698 1.00 58.56 114 LEU A C 1
ATOM 824 O O . LEU A 1 114 ? 1.292 -1.098 1.123 1.00 58.56 114 LEU A O 1
ATOM 828 N N . TYR A 1 115 ? -0.425 -0.470 2.426 1.00 46.66 115 TYR A N 1
ATOM 829 C CA . TYR A 1 115 ? 0.106 0.863 2.729 1.00 46.66 115 TYR A CA 1
ATOM 830 C C . TYR A 1 115 ? 0.755 0.893 4.120 1.00 46.66 115 TYR A C 1
ATOM 832 O O . TYR A 1 115 ? 0.156 0.428 5.093 1.00 46.66 115 TYR A O 1
ATOM 840 N N . SER A 1 116 ? 1.923 1.533 4.242 1.00 43.00 116 SER A N 1
ATOM 841 C CA . SER A 1 116 ? 2.430 2.049 5.518 1.00 43.00 116 SER A CA 1
ATOM 842 C C . SER A 1 116 ? 2.275 3.573 5.539 1.00 43.00 116 SER A C 1
ATOM 844 O O . SER A 1 116 ? 2.812 4.287 4.693 1.00 43.00 116 SER A O 1
ATOM 846 N N . HIS A 1 117 ? 1.501 4.090 6.495 1.00 38.22 117 HIS A N 1
ATOM 847 C CA . HIS A 1 117 ? 1.335 5.531 6.695 1.00 38.22 117 HIS A CA 1
ATOM 848 C C . HIS A 1 117 ? 1.958 5.925 8.027 1.00 38.22 117 HIS A C 1
ATOM 850 O O . HIS A 1 117 ? 1.282 5.892 9.055 1.00 38.22 117 HIS A O 1
ATOM 856 N N . GLY A 1 118 ? 3.233 6.321 8.012 1.00 43.31 118 GLY A N 1
ATOM 857 C CA . GLY A 1 118 ? 3.896 6.861 9.201 1.00 43.31 118 GLY A CA 1
ATOM 858 C C . GLY A 1 118 ? 3.869 5.919 10.413 1.00 43.31 118 GLY A C 1
ATOM 859 O O . GLY A 1 118 ? 3.419 4.778 10.348 1.00 43.31 118 GLY A O 1
ATOM 860 N N . SER A 1 119 ? 4.414 6.380 11.534 1.00 50.47 119 SER A N 1
ATOM 861 C CA . SER A 1 119 ? 4.967 5.509 12.576 1.00 50.47 119 SER A CA 1
ATOM 862 C C . SER A 1 119 ? 4.023 4.569 13.343 1.00 50.47 119 SER A C 1
ATOM 864 O O . SER A 1 119 ? 4.527 3.923 14.251 1.00 50.47 119 SER A O 1
ATOM 866 N N . TYR A 1 120 ? 2.725 4.418 13.036 1.00 39.94 120 TYR A N 1
ATOM 867 C CA . TYR A 1 120 ? 1.861 3.533 13.845 1.00 39.94 120 TYR A CA 1
ATOM 868 C C . TYR A 1 120 ? 0.735 2.762 13.127 1.00 39.94 120 TYR A C 1
ATOM 870 O O . TYR A 1 120 ? -0.074 2.161 13.833 1.00 39.94 120 TYR A O 1
ATOM 878 N N . ARG A 1 121 ? 0.613 2.725 11.783 1.00 42.84 121 ARG A N 1
ATOM 879 C CA . ARG A 1 121 ? -0.511 1.986 11.142 1.00 42.84 121 ARG A CA 1
ATOM 880 C C . ARG A 1 121 ? -0.170 1.259 9.835 1.00 42.84 121 ARG A C 1
ATOM 882 O O . ARG A 1 121 ? 0.492 1.807 8.956 1.00 42.84 121 ARG A O 1
ATOM 889 N N . MET A 1 122 ? -0.723 0.049 9.708 1.00 47.50 122 MET A N 1
ATOM 890 C CA . MET A 1 122 ? -0.745 -0.800 8.513 1.00 47.50 122 MET A CA 1
ATOM 891 C C . MET A 1 122 ? -2.217 -1.075 8.162 1.00 47.50 122 MET A C 1
ATOM 893 O O . MET A 1 122 ? -2.974 -1.490 9.039 1.00 47.50 122 MET A O 1
ATOM 897 N N . SER A 1 123 ? -2.645 -0.809 6.924 1.00 48.72 123 SER A N 1
ATOM 898 C CA . SER A 1 123 ? -4.037 -1.013 6.481 1.00 48.72 123 SER A CA 1
ATOM 899 C C . SER A 1 123 ? -4.078 -1.783 5.162 1.00 48.72 123 SER A C 1
ATOM 901 O O . SER A 1 123 ? -3.338 -1.459 4.235 1.00 48.72 123 SER A O 1
ATOM 903 N N . LEU A 1 124 ? -4.950 -2.788 5.094 1.00 54.72 124 LEU A N 1
ATOM 904 C CA . LEU A 1 124 ? -5.263 -3.590 3.911 1.00 54.72 124 LEU A CA 1
ATOM 905 C C . LEU A 1 124 ? -6.587 -3.036 3.344 1.00 54.72 124 LEU A C 1
ATOM 907 O O . LEU A 1 124 ? -7.566 -2.946 4.079 1.00 54.72 124 LEU A O 1
ATOM 911 N N . MET A 1 125 ? -6.626 -2.594 2.086 1.00 49.41 125 MET A N 1
ATOM 912 C CA . MET A 1 125 ? -7.838 -2.035 1.453 1.00 49.41 125 MET A CA 1
ATOM 913 C C . MET A 1 125 ? -8.124 -2.750 0.129 1.00 49.41 125 MET A C 1
ATOM 915 O O . MET A 1 125 ? -7.178 -3.056 -0.600 1.00 49.41 125 MET A O 1
ATOM 919 N N . HIS A 1 126 ? -9.403 -2.936 -0.226 1.00 44.78 126 HIS A N 1
ATOM 920 C CA . HIS A 1 126 ? -9.819 -3.214 -1.605 1.00 44.78 126 HIS A CA 1
ATOM 921 C C . HIS A 1 126 ? -10.671 -2.038 -2.138 1.00 44.78 126 HIS A C 1
ATOM 923 O O . HIS A 1 126 ? -11.711 -1.704 -1.588 1.00 44.78 126 HIS A O 1
ATOM 929 N N . ASN A 1 127 ? -10.191 -1.370 -3.194 1.00 44.62 127 ASN A N 1
ATOM 930 C CA . ASN A 1 127 ? -10.880 -0.336 -3.993 1.00 44.62 127 ASN A CA 1
ATOM 931 C C . ASN A 1 127 ? -11.616 0.813 -3.256 1.00 44.62 127 ASN A C 1
ATOM 933 O O . ASN A 1 127 ? -12.842 0.906 -3.288 1.00 44.62 127 ASN A O 1
ATOM 937 N N . GLY A 1 128 ? -10.876 1.793 -2.727 1.00 46.50 128 GLY A N 1
ATOM 938 C CA . GLY A 1 128 ? -11.459 3.082 -2.319 1.00 46.50 128 GLY A CA 1
ATOM 939 C C . GLY A 1 128 ? -11.827 3.988 -3.512 1.00 46.50 128 GLY A C 1
ATOM 940 O O . GLY A 1 128 ? -11.031 4.148 -4.437 1.00 46.50 128 GLY A O 1
ATOM 941 N N . PHE A 1 129 ? -13.003 4.634 -3.487 1.00 53.50 129 PHE A N 1
ATOM 942 C CA . PHE A 1 129 ? -13.405 5.684 -4.443 1.00 53.50 129 PHE A CA 1
ATOM 943 C C . PHE A 1 129 ? -13.561 7.055 -3.759 1.00 53.50 129 PHE A C 1
ATOM 945 O O . PHE A 1 129 ? -13.992 7.156 -2.613 1.00 53.50 129 PHE A O 1
ATOM 952 N N . ARG A 1 130 ? -13.228 8.141 -4.474 1.00 50.03 130 ARG A N 1
ATOM 953 C CA . ARG A 1 130 ? -13.343 9.527 -3.978 1.00 50.03 130 ARG A CA 1
ATOM 954 C C . ARG A 1 130 ? -14.754 10.073 -4.205 1.00 50.03 130 ARG A C 1
ATOM 956 O O . ARG A 1 130 ? -15.182 10.154 -5.352 1.00 50.03 130 ARG A O 1
ATOM 963 N N . LYS A 1 131 ? -15.442 10.534 -3.152 1.00 49.00 131 LYS A N 1
ATOM 964 C CA . LYS A 1 131 ? -16.704 11.291 -3.302 1.00 49.00 131 LYS A CA 1
ATOM 965 C C . LYS A 1 131 ? -16.496 12.816 -3.349 1.00 49.00 131 LYS A C 1
ATOM 967 O O . LYS A 1 131 ? -17.323 13.499 -3.942 1.00 49.00 131 LYS A O 1
ATOM 972 N N . ALA A 1 132 ? -15.397 13.347 -2.791 1.00 49.41 132 ALA A N 1
ATOM 973 C CA . ALA A 1 132 ? -14.989 14.759 -2.887 1.00 49.41 132 ALA A CA 1
ATOM 974 C C . ALA A 1 132 ? -13.547 14.988 -2.372 1.00 49.41 132 ALA A C 1
ATOM 976 O O . ALA A 1 132 ? -12.886 14.059 -1.913 1.00 49.41 132 ALA A O 1
ATOM 977 N N . SER A 1 133 ? -13.051 16.227 -2.476 1.00 54.56 133 SER A N 1
ATOM 978 C CA . SER A 1 133 ? -11.640 16.625 -2.340 1.00 54.56 133 SER A CA 1
ATOM 979 C C . SER A 1 133 ? -11.058 16.711 -0.921 1.00 54.56 133 SER A C 1
ATOM 981 O O . SER A 1 133 ? -9.897 17.096 -0.810 1.00 54.56 133 SER A O 1
ATOM 983 N N . SER A 1 134 ? -11.800 16.408 0.148 1.00 49.03 134 SER A N 1
ATOM 984 C CA . SER A 1 134 ? -11.331 16.718 1.513 1.00 49.03 134 SER A CA 1
ATOM 985 C C . SER A 1 134 ? -11.396 15.602 2.554 1.00 49.03 134 SER A C 1
ATOM 987 O O . SER A 1 134 ? -10.848 15.811 3.628 1.00 49.03 134 SER A O 1
ATOM 989 N N . GLU A 1 135 ? -11.970 14.426 2.287 1.00 50.31 135 GLU A N 1
ATOM 990 C CA . GLU A 1 135 ? -12.055 13.362 3.306 1.00 50.31 135 GLU A CA 1
ATOM 991 C C . GLU A 1 135 ? -11.836 11.973 2.685 1.00 50.31 135 GLU A C 1
ATOM 993 O O . GLU A 1 135 ? -12.436 11.626 1.666 1.00 50.31 135 GLU A O 1
ATOM 998 N N . TRP A 1 136 ? -10.936 11.188 3.288 1.00 49.56 136 TRP A N 1
ATOM 999 C CA . TRP A 1 136 ? -10.758 9.765 2.997 1.00 49.56 136 TRP A CA 1
ATOM 1000 C C . TRP A 1 136 ? -11.679 8.977 3.923 1.00 49.56 136 TRP A C 1
ATOM 1002 O O . TRP A 1 136 ? -11.545 9.081 5.139 1.00 49.56 136 TRP A O 1
ATOM 1012 N N . HIS A 1 137 ? -12.584 8.178 3.367 1.00 48.44 137 HIS A N 1
ATOM 1013 C CA . HIS A 1 137 ? -13.347 7.195 4.137 1.00 48.44 137 HIS A CA 1
ATOM 1014 C C . HIS A 1 137 ? -12.783 5.793 3.861 1.00 48.44 137 HIS A C 1
ATOM 1016 O O . HIS A 1 137 ? -12.478 5.472 2.711 1.00 48.44 137 HIS A O 1
ATOM 1022 N N . SER A 1 138 ? -12.605 4.988 4.913 1.00 48.28 138 SER A N 1
ATOM 1023 C CA . SER A 1 138 ? -12.047 3.627 4.882 1.00 48.28 138 SER A CA 1
ATOM 1024 C C . SER A 1 138 ? -13.121 2.581 5.187 1.00 48.28 138 SER A C 1
ATOM 1026 O O . SER A 1 138 ? -13.829 2.752 6.174 1.00 48.28 138 SER A O 1
ATOM 1028 N N . THR A 1 139 ? -13.173 1.493 4.412 1.00 46.28 139 THR A N 1
ATOM 1029 C CA . THR A 1 139 ? -13.869 0.234 4.754 1.00 46.28 139 THR A CA 1
ATOM 1030 C C . THR A 1 139 ? -12.968 -0.952 4.375 1.00 46.28 139 THR A C 1
ATOM 1032 O O . THR A 1 139 ? -12.213 -0.849 3.406 1.00 46.28 139 THR A O 1
ATOM 1035 N N . ALA A 1 140 ? -12.955 -2.027 5.163 1.00 42.00 140 ALA A N 1
ATOM 1036 C CA . ALA A 1 140 ? -11.802 -2.939 5.270 1.00 42.00 140 ALA A CA 1
ATOM 1037 C C . ALA A 1 140 ? -11.897 -4.320 4.556 1.00 42.00 140 ALA A C 1
ATOM 1039 O O . ALA A 1 140 ? -12.406 -4.410 3.449 1.00 42.00 140 ALA A O 1
ATOM 1040 N N . VAL A 1 141 ? -11.273 -5.359 5.145 1.00 53.50 141 VAL A N 1
ATOM 1041 C CA . VAL A 1 141 ? -10.556 -6.517 4.551 1.00 53.50 141 VAL A CA 1
ATOM 1042 C C . VAL A 1 141 ? -11.384 -7.815 4.450 1.00 53.50 141 VAL A C 1
ATOM 1044 O O . VAL A 1 141 ? -11.710 -8.333 5.506 1.00 53.50 141 VAL A O 1
ATOM 1047 N N . ASN A 1 142 ? -11.621 -8.400 3.256 1.00 51.66 142 ASN A N 1
ATOM 1048 C CA . ASN A 1 142 ? -11.240 -9.775 2.800 1.00 51.66 142 ASN A CA 1
ATOM 1049 C C . ASN A 1 142 ? -12.007 -10.234 1.515 1.00 51.66 142 ASN A C 1
ATOM 1051 O O . ASN A 1 142 ? -12.940 -9.583 1.065 1.00 51.66 142 ASN A O 1
ATOM 1055 N N . SER A 1 143 ? -11.517 -11.319 0.902 1.00 39.09 143 SER A N 1
ATOM 1056 C CA . SER A 1 143 ? -11.601 -11.831 -0.474 1.00 39.09 143 SER A CA 1
ATOM 1057 C C . SER A 1 143 ? -12.943 -12.347 -1.013 1.00 39.09 143 SER A C 1
ATOM 1059 O O . SER A 1 143 ? -13.898 -12.592 -0.292 1.00 39.09 143 SER A O 1
ATOM 1061 N N . THR A 1 144 ? -12.942 -12.587 -2.327 1.00 45.81 144 THR A N 1
ATOM 1062 C CA . THR A 1 144 ? -14.076 -12.886 -3.213 1.00 45.81 144 THR A CA 1
ATOM 1063 C C . THR A 1 144 ? -14.765 -14.239 -3.059 1.00 45.81 144 THR A C 1
ATOM 1065 O O . THR A 1 144 ? -15.735 -14.433 -3.770 1.00 45.81 144 THR A O 1
ATOM 1068 N N . ASP A 1 145 ? -14.363 -15.132 -2.157 1.00 48.09 145 ASP A N 1
ATOM 1069 C CA . ASP A 1 145 ? -15.136 -16.344 -1.851 1.00 48.09 145 ASP A CA 1
ATOM 1070 C C . ASP A 1 145 ? -14.915 -16.721 -0.374 1.00 48.09 145 ASP A C 1
ATOM 1072 O O . ASP A 1 145 ? -13.811 -17.087 0.019 1.00 48.09 145 ASP A O 1
ATOM 1076 N N . GLU A 1 146 ? -15.962 -16.548 0.441 1.00 47.56 146 GLU A N 1
ATOM 1077 C CA . GLU A 1 146 ? -16.162 -17.121 1.785 1.00 47.56 146 GLU A CA 1
ATOM 1078 C C . GLU A 1 146 ? -14.943 -17.142 2.742 1.00 47.56 146 GLU A C 1
ATOM 1080 O O . GLU A 1 146 ? -14.354 -18.194 2.975 1.00 47.56 146 GLU A O 1
ATOM 1085 N N . ALA A 1 147 ? -14.600 -16.017 3.390 1.00 40.16 147 ALA A N 1
ATOM 1086 C CA . ALA A 1 147 ? -13.954 -16.034 4.715 1.00 40.16 147 ALA A CA 1
ATOM 1087 C C . ALA A 1 147 ? -13.872 -14.640 5.356 1.00 40.16 147 ALA A C 1
ATOM 1089 O O . ALA A 1 147 ? -13.443 -13.677 4.729 1.00 40.16 147 ALA A O 1
ATOM 1090 N N . ALA A 1 148 ? -14.217 -14.600 6.640 1.00 41.66 148 ALA A N 1
ATOM 1091 C CA . ALA A 1 148 ? -14.016 -13.560 7.648 1.00 41.66 148 ALA A CA 1
ATOM 1092 C C . ALA A 1 148 ? -13.109 -12.354 7.329 1.00 41.66 148 ALA A C 1
ATOM 1094 O O . ALA A 1 148 ? -11.990 -12.506 6.830 1.00 41.66 148 ALA A O 1
ATOM 1095 N N . GLY A 1 149 ? -13.565 -11.166 7.743 1.00 49.19 149 GLY A N 1
ATOM 1096 C CA . GLY A 1 149 ? -12.839 -9.901 7.630 1.00 49.19 149 GLY A CA 1
ATOM 1097 C C . GLY A 1 149 ? -12.588 -9.189 8.960 1.00 49.19 149 GLY A C 1
ATOM 1098 O O . GLY A 1 149 ? -13.257 -9.474 9.952 1.00 49.19 149 GLY A O 1
ATOM 1099 N N . ILE A 1 150 ? -11.609 -8.272 8.974 1.00 55.94 150 ILE A N 1
ATOM 1100 C CA . ILE A 1 150 ? -11.340 -7.352 10.093 1.00 55.94 150 ILE A CA 1
ATOM 1101 C C . ILE A 1 150 ? -11.438 -5.910 9.589 1.00 55.94 150 ILE A C 1
ATOM 1103 O O . ILE A 1 150 ? -10.643 -5.504 8.735 1.00 55.94 150 ILE A O 1
ATOM 1107 N N . GLU A 1 151 ? -12.370 -5.125 10.135 1.00 59.72 151 GLU A N 1
ATOM 1108 C CA . GLU A 1 151 ? -12.535 -3.702 9.812 1.00 59.72 151 GLU A CA 1
ATOM 1109 C C . GLU A 1 151 ? -12.158 -2.781 10.955 1.00 59.72 151 GLU A C 1
ATOM 1111 O O . GLU A 1 151 ? -12.535 -3.035 12.083 1.00 59.72 151 GLU A O 1
ATOM 1116 N N . ILE A 1 152 ? -11.417 -1.704 10.663 1.00 58.47 152 ILE A N 1
ATOM 1117 C CA . ILE A 1 152 ? -11.166 -0.610 11.606 1.00 58.47 152 ILE A CA 1
ATOM 1118 C C . ILE A 1 152 ? -11.946 0.608 11.104 1.00 58.47 152 ILE A C 1
ATOM 1120 O O . ILE A 1 152 ? -11.491 1.290 10.184 1.00 58.47 152 ILE A O 1
ATOM 1124 N N . ASP A 1 153 ? -13.118 0.867 11.683 1.00 51.44 153 ASP A N 1
ATOM 1125 C CA . ASP A 1 153 ? -13.993 1.977 11.292 1.00 51.44 153 ASP A CA 1
ATOM 1126 C C . ASP A 1 153 ? -13.356 3.314 11.706 1.00 51.44 153 ASP A C 1
ATOM 1128 O O . ASP A 1 153 ? -13.208 3.619 12.890 1.00 51.44 153 ASP A O 1
ATOM 1132 N N . GLY A 1 154 ? -12.970 4.132 10.726 1.00 44.16 154 GLY A N 1
ATOM 1133 C CA . GLY A 1 154 ? -12.356 5.440 10.957 1.00 44.16 154 GLY A CA 1
ATOM 1134 C C . GLY A 1 154 ? -13.306 6.508 11.517 1.00 44.16 154 GLY A C 1
ATOM 1135 O O . GLY A 1 154 ? -12.824 7.504 12.052 1.00 44.16 154 GLY A O 1
ATOM 1136 N N . ALA A 1 155 ? -14.625 6.315 11.423 1.00 43.16 155 ALA A N 1
ATOM 1137 C CA . ALA A 1 155 ? -15.635 7.233 11.949 1.00 43.16 155 ALA A CA 1
ATOM 1138 C C . ALA A 1 155 ? -16.005 6.931 13.410 1.00 43.16 155 ALA A C 1
ATOM 1140 O O . ALA A 1 155 ? -16.317 7.855 14.162 1.00 43.16 155 ALA A O 1
ATOM 1141 N N . THR A 1 156 ? -15.954 5.660 13.826 1.00 45.69 156 THR A N 1
ATOM 1142 C CA . THR A 1 156 ? -16.315 5.246 15.196 1.00 45.69 156 THR A CA 1
ATOM 1143 C C . THR A 1 156 ? -15.161 4.668 16.019 1.00 45.69 156 THR A C 1
ATOM 1145 O O . THR A 1 156 ? -15.316 4.473 17.222 1.00 45.69 156 THR A O 1
ATOM 1148 N N . GLY A 1 157 ? -13.999 4.414 15.410 1.00 48.28 157 GLY A N 1
ATOM 1149 C CA . GLY A 1 157 ? -12.809 3.864 16.070 1.00 48.28 157 GLY A CA 1
ATOM 1150 C C . GLY A 1 157 ? -12.886 2.367 16.393 1.00 48.28 157 GLY A C 1
ATOM 1151 O O . GLY A 1 157 ? -12.031 1.867 17.123 1.00 48.28 157 GLY A O 1
ATOM 1152 N N . LYS A 1 158 ? -13.901 1.655 15.891 1.00 53.72 158 LYS A N 1
ATOM 1153 C CA . LYS A 1 158 ? -14.196 0.259 16.246 1.00 53.72 158 LYS A CA 1
ATOM 1154 C C . LYS A 1 158 ? -13.432 -0.745 15.394 1.00 53.72 158 LYS A C 1
ATOM 1156 O O . LYS A 1 158 ? -13.069 -0.438 14.263 1.00 53.72 158 LYS A O 1
ATOM 1161 N N . VAL A 1 159 ? -13.257 -1.954 15.934 1.00 65.38 159 VAL A N 1
ATOM 1162 C CA . VAL A 1 159 ? -12.746 -3.123 15.206 1.00 65.38 159 VAL A CA 1
ATOM 1163 C C . VAL A 1 159 ? -13.884 -4.132 15.003 1.00 65.38 159 VAL A C 1
ATOM 1165 O O . VAL A 1 159 ? -14.441 -4.602 15.992 1.00 65.38 159 VAL A O 1
ATOM 1168 N N . LEU A 1 160 ? -14.245 -4.454 13.757 1.00 54.59 160 LEU A N 1
ATOM 1169 C CA . LEU A 1 160 ? -15.298 -5.419 13.411 1.00 54.59 160 LEU A CA 1
ATOM 1170 C C . LEU A 1 160 ? -14.688 -6.751 12.953 1.00 54.59 160 LEU A C 1
ATOM 1172 O O . LEU A 1 160 ? -13.683 -6.738 12.250 1.00 54.59 160 LEU A O 1
ATOM 1176 N N . PHE A 1 161 ? -15.309 -7.874 13.327 1.00 59.03 161 PHE A N 1
ATOM 1177 C CA . PHE A 1 161 ? -14.955 -9.239 12.915 1.00 59.03 161 PHE A CA 1
ATOM 1178 C C . PHE A 1 161 ? -16.223 -9.934 12.383 1.00 59.03 161 PHE A C 1
ATOM 1180 O O . PHE A 1 161 ? -17.239 -9.902 13.073 1.00 59.03 161 PHE A O 1
ATOM 1187 N N . GLU A 1 162 ? -16.186 -10.554 11.199 1.00 49.91 162 GLU A N 1
ATOM 1188 C CA . GLU A 1 162 ? -17.349 -11.236 10.580 1.00 49.91 162 GLU A CA 1
ATOM 1189 C C . GLU A 1 162 ? -17.050 -12.719 10.281 1.00 49.91 162 GLU A C 1
ATOM 1191 O O . GLU A 1 162 ? -15.903 -13.044 9.986 1.00 49.91 162 GLU A O 1
ATOM 1196 N N . THR A 1 163 ? -18.043 -13.628 10.302 1.00 45.25 163 THR A N 1
ATOM 1197 C CA . THR A 1 163 ? -17.902 -15.025 9.814 1.00 45.25 163 THR A CA 1
ATOM 1198 C C . THR A 1 163 ? -19.111 -15.496 8.980 1.00 45.25 163 THR A C 1
ATOM 1200 O O . THR A 1 163 ? -20.213 -14.978 9.129 1.00 45.25 163 THR A O 1
ATOM 1203 N N . GLU A 1 164 ? -18.925 -16.480 8.082 1.00 45.03 164 GLU A N 1
ATOM 1204 C CA . GLU A 1 164 ? -19.977 -16.993 7.167 1.00 45.03 164 GLU A CA 1
ATOM 1205 C C . GLU A 1 164 ? -21.113 -17.770 7.865 1.00 45.03 164 GLU A C 1
ATOM 1207 O O . GLU A 1 164 ? -22.198 -17.917 7.304 1.00 45.03 164 GLU A O 1
ATOM 1212 N N . ALA A 1 165 ? -20.918 -18.245 9.100 1.00 44.75 165 ALA A N 1
ATOM 1213 C CA . ALA A 1 165 ? -21.944 -19.015 9.811 1.00 44.75 165 ALA A CA 1
ATOM 1214 C C . ALA A 1 165 ? -23.192 -18.182 10.186 1.00 44.75 165 ALA A C 1
ATOM 1216 O O . ALA A 1 165 ? -24.256 -18.748 10.439 1.00 44.75 165 ALA A O 1
ATOM 1217 N N . ASP A 1 166 ? -23.092 -16.851 10.140 1.00 48.16 166 ASP A N 1
ATOM 1218 C CA . ASP A 1 166 ? -24.084 -15.929 10.704 1.00 48.16 166 ASP A CA 1
ATOM 1219 C C . ASP A 1 166 ? -25.067 -15.349 9.664 1.00 48.16 166 ASP A C 1
ATOM 1221 O O . ASP A 1 166 ? -26.021 -14.650 10.007 1.00 48.16 166 ASP A O 1
ATOM 1225 N N . LYS A 1 167 ? -24.910 -15.677 8.370 1.00 45.50 167 LYS A N 1
ATOM 1226 C CA . LYS A 1 167 ? -25.845 -15.233 7.312 1.00 45.50 167 LYS A CA 1
ATOM 1227 C C . LYS A 1 167 ? -27.160 -16.019 7.278 1.00 45.50 167 LYS A C 1
ATOM 1229 O O . LYS A 1 167 ? -28.156 -15.513 6.764 1.00 45.50 167 LYS A O 1
ATOM 1234 N N . ALA A 1 168 ? -27.184 -17.251 7.790 1.00 44.09 168 ALA A N 1
ATOM 1235 C CA . ALA A 1 168 ? -28.343 -18.143 7.667 1.00 44.09 168 ALA A CA 1
ATOM 1236 C C . ALA A 1 168 ? -29.403 -17.955 8.770 1.00 44.09 168 ALA A C 1
ATOM 1238 O O . ALA A 1 168 ? -30.550 -18.362 8.586 1.00 44.09 168 ALA A O 1
ATOM 1239 N N . THR A 1 169 ? -29.044 -17.342 9.899 1.00 46.44 169 THR A N 1
ATOM 1240 C CA . THR A 1 169 ? -29.924 -17.167 11.070 1.00 46.44 169 THR A CA 1
ATOM 1241 C C . THR A 1 169 ? -30.374 -15.723 11.290 1.00 46.44 169 THR A C 1
ATOM 1243 O O . THR A 1 169 ? -31.296 -15.502 12.068 1.00 46.44 169 THR A O 1
ATOM 1246 N N . GLY A 1 170 ? -29.780 -14.749 10.588 1.00 45.66 170 GLY A N 1
ATOM 1247 C CA . GLY A 1 170 ? -30.108 -13.326 10.740 1.00 45.66 170 GLY A CA 1
ATOM 1248 C C . GLY A 1 170 ? -29.555 -12.678 12.014 1.00 45.66 170 GLY A C 1
ATOM 1249 O O . GLY A 1 170 ? -29.858 -11.517 12.269 1.00 45.66 170 GLY A O 1
ATOM 1250 N N . GLU A 1 171 ? -28.736 -13.393 12.785 1.00 47.72 171 GLU A N 1
ATOM 1251 C CA . GLU A 1 171 ? -28.097 -12.884 13.998 1.00 47.72 171 GLU A CA 1
ATOM 1252 C C . GLU A 1 171 ? -26.614 -12.646 13.714 1.00 47.72 171 GLU A C 1
ATOM 1254 O O . GLU A 1 171 ? -25.785 -13.551 13.782 1.00 47.72 171 GLU A O 1
ATOM 1259 N N . THR A 1 172 ? -26.282 -11.410 13.351 1.00 46.53 172 THR A N 1
ATOM 1260 C CA . THR A 1 172 ? -24.904 -10.975 13.136 1.00 46.53 172 THR A CA 1
ATOM 1261 C C . THR A 1 172 ? -24.199 -10.862 14.486 1.00 46.53 172 THR A C 1
ATOM 1263 O O . THR A 1 172 ? -24.265 -9.815 15.136 1.00 46.53 172 THR A O 1
ATOM 1266 N N . TYR A 1 173 ? -23.457 -11.888 14.901 1.00 53.97 173 TYR A N 1
ATOM 1267 C CA . TYR A 1 173 ? -22.436 -11.715 15.935 1.00 53.97 173 TYR A CA 1
ATOM 1268 C C . TYR A 1 173 ? -21.161 -11.137 15.311 1.00 53.97 173 TYR A C 1
ATOM 1270 O O . TYR A 1 173 ? -20.071 -11.697 15.381 1.00 53.97 173 TYR A O 1
ATOM 1278 N N . ALA A 1 174 ? -21.300 -9.925 14.768 1.00 47.06 174 ALA A N 1
ATOM 1279 C CA . ALA A 1 174 ? -20.235 -8.958 14.939 1.00 47.06 174 ALA A CA 1
ATOM 1280 C C . ALA A 1 174 ? -20.072 -8.735 16.452 1.00 47.06 174 ALA A C 1
ATOM 1282 O O . ALA A 1 174 ? -20.911 -9.124 17.273 1.00 47.06 174 ALA A O 1
ATOM 1283 N N . ILE A 1 175 ? -19.077 -7.965 16.852 1.00 58.00 175 ILE A N 1
ATOM 1284 C CA . ILE A 1 175 ? -19.308 -7.115 18.015 1.00 58.00 175 ILE A CA 1
ATOM 1285 C C . ILE A 1 175 ? -20.431 -6.125 17.604 1.00 58.00 175 ILE A C 1
ATOM 1287 O O . ILE A 1 175 ? -20.179 -4.981 17.248 1.00 58.00 175 ILE A O 1
ATOM 1291 N N . THR A 1 176 ? -21.695 -6.581 17.604 1.00 49.59 176 THR A N 1
ATOM 1292 C CA . THR A 1 176 ? -22.932 -5.782 17.483 1.00 49.59 176 THR A CA 1
ATOM 1293 C C . THR A 1 176 ? -23.282 -5.205 18.855 1.00 49.59 176 THR A C 1
ATOM 1295 O O . THR A 1 176 ? -24.433 -5.066 19.248 1.00 49.59 176 THR A O 1
ATOM 1298 N N . VAL A 1 177 ? -22.271 -4.843 19.632 1.00 50.56 177 VAL A N 1
ATOM 1299 C CA . VAL A 1 177 ? -22.445 -3.933 20.752 1.00 50.56 177 VAL A CA 1
ATOM 1300 C C . VAL A 1 177 ? -21.472 -2.817 20.472 1.00 50.56 177 VAL A C 1
ATOM 1302 O O . VAL A 1 177 ? -20.330 -3.073 20.110 1.00 50.56 177 VAL A O 1
ATOM 1305 N N . ALA A 1 178 ? -21.886 -1.561 20.605 1.00 53.47 178 ALA A N 1
ATOM 1306 C CA . ALA A 1 178 ? -20.968 -0.434 20.533 1.00 53.47 178 ALA A CA 1
ATOM 1307 C C . ALA A 1 178 ? -20.061 -0.379 21.776 1.00 53.47 178 ALA A C 1
ATOM 1309 O O . ALA A 1 178 ? -19.861 0.666 22.381 1.00 53.47 178 ALA A O 1
ATOM 1310 N N . GLY A 1 179 ? -19.519 -1.531 22.147 1.00 59.78 179 GLY A N 1
ATOM 1311 C CA . GLY A 1 179 ? -18.496 -1.664 23.130 1.00 59.78 179 GLY A CA 1
ATOM 1312 C C . GLY A 1 179 ? -17.126 -1.475 22.532 1.00 59.78 179 GLY A C 1
ATOM 1313 O O . GLY A 1 179 ? -16.841 -1.867 21.401 1.00 59.78 179 GLY A O 1
ATOM 1314 N N . TYR A 1 180 ? -16.294 -0.812 23.307 1.00 61.41 180 TYR A N 1
ATOM 1315 C CA . TYR A 1 180 ? -14.895 -0.603 23.015 1.00 61.41 180 TYR A CA 1
ATOM 1316 C C . TYR A 1 180 ? -14.120 -0.877 24.297 1.00 61.41 180 TYR A C 1
ATOM 1318 O O . TYR A 1 180 ? -14.657 -0.738 25.399 1.00 61.41 180 TYR A O 1
ATOM 1326 N N . PHE A 1 181 ? -12.862 -1.267 24.131 1.00 76.38 181 PHE A N 1
ATOM 1327 C CA . PHE A 1 181 ? -11.901 -1.235 25.220 1.00 76.38 181 PHE A CA 1
ATOM 1328 C C . PHE A 1 181 ? -11.341 0.181 25.296 1.00 76.38 181 PHE A C 1
ATOM 1330 O O . PHE A 1 181 ? -10.821 0.689 24.299 1.00 76.38 181 PHE A O 1
ATOM 1337 N N . ASP A 1 182 ? -11.497 0.848 26.435 1.00 72.69 182 ASP A N 1
ATOM 1338 C CA . ASP A 1 182 ? -10.914 2.174 26.624 1.00 72.69 182 ASP A CA 1
ATOM 1339 C C . ASP A 1 182 ? -9.409 2.093 26.951 1.00 72.69 182 ASP A C 1
ATOM 1341 O O . ASP A 1 182 ? -8.812 1.016 27.036 1.00 72.69 182 ASP A O 1
ATOM 1345 N N . SER A 1 183 ? -8.754 3.243 27.128 1.00 70.12 183 SER A N 1
ATOM 1346 C CA . SER A 1 183 ? -7.333 3.286 27.510 1.00 70.12 183 SER A CA 1
ATOM 1347 C C . SER A 1 183 ? -7.043 2.688 28.893 1.00 70.12 183 SER A C 1
ATOM 1349 O O . SER A 1 183 ? -5.883 2.426 29.209 1.00 70.12 183 SER A O 1
ATOM 1351 N N . SER A 1 184 ? -8.078 2.499 29.710 1.00 76.25 184 SER A N 1
ATOM 1352 C CA . SER A 1 184 ? -8.030 1.854 31.022 1.00 76.25 184 SER A CA 1
ATOM 1353 C C . SER A 1 184 ? -8.253 0.340 30.928 1.00 76.25 184 SER A C 1
ATOM 1355 O O . SER A 1 184 ? -8.135 -0.335 31.944 1.00 76.25 184 SER A O 1
ATOM 1357 N N . GLN A 1 185 ? -8.464 -0.194 29.714 1.00 75.00 185 GLN A N 1
ATOM 1358 C CA . GLN A 1 185 ? -8.770 -1.599 29.413 1.00 75.00 185 GLN A CA 1
ATOM 1359 C C . GLN A 1 185 ? -10.168 -2.042 29.871 1.00 75.00 185 GLN A C 1
ATOM 1361 O O . GLN A 1 185 ? -10.439 -3.241 29.939 1.00 75.00 185 GLN A O 1
ATOM 1366 N N . ASP A 1 186 ? -11.071 -1.096 30.123 1.00 80.25 186 ASP A N 1
ATOM 1367 C CA . ASP A 1 186 ? -12.444 -1.401 30.510 1.00 80.25 186 ASP A CA 1
ATOM 1368 C C . ASP A 1 186 ? -13.297 -1.696 29.274 1.00 80.25 186 ASP A C 1
ATOM 1370 O O . ASP A 1 186 ? -13.188 -1.013 28.252 1.00 80.25 186 ASP A O 1
ATOM 1374 N N . LEU A 1 187 ? -14.172 -2.701 29.370 1.00 84.06 187 LEU A N 1
ATOM 1375 C CA . LEU A 1 187 ? -15.178 -2.984 28.349 1.00 84.06 187 LEU A CA 1
ATOM 1376 C C . LEU A 1 187 ? -16.395 -2.086 28.574 1.00 84.06 187 LEU A C 1
ATOM 1378 O O . LEU A 1 187 ? -17.167 -2.284 29.511 1.00 84.06 187 LEU A O 1
ATOM 1382 N N . TRP A 1 188 ? -16.600 -1.131 27.677 1.00 77.19 188 TRP A N 1
ATOM 1383 C CA . TRP A 1 188 ? -17.838 -0.360 27.624 1.00 77.19 188 TRP A CA 1
ATOM 1384 C C . TRP A 1 188 ? -18.869 -1.153 26.829 1.00 77.19 188 TRP A C 1
ATOM 1386 O O . TRP A 1 188 ? -18.506 -1.802 25.861 1.00 77.19 188 TRP A O 1
ATOM 1396 N N . LEU A 1 189 ? -20.145 -1.124 27.202 1.00 82.25 189 LEU A N 1
ATOM 1397 C CA . LEU A 1 189 ? -21.243 -1.679 26.404 1.00 82.25 189 LEU A CA 1
ATOM 1398 C C . LEU A 1 189 ? -22.325 -0.604 26.332 1.00 82.25 189 LEU A C 1
ATOM 1400 O O . LEU A 1 189 ? -22.712 -0.047 27.354 1.00 82.25 189 LEU A O 1
ATOM 1404 N N . THR A 1 190 ? -22.802 -0.266 25.135 1.00 77.69 190 THR A N 1
ATOM 1405 C CA . THR A 1 190 ? -23.854 0.761 24.980 1.00 77.69 190 THR A CA 1
ATOM 1406 C C . THR A 1 190 ? -25.252 0.261 25.302 1.00 77.69 190 THR A C 1
ATOM 1408 O O . THR A 1 190 ? -26.180 1.062 25.346 1.00 77.69 190 THR A O 1
ATOM 1411 N N . ASN A 1 191 ? -25.417 -1.052 25.430 1.00 78.88 191 ASN A N 1
ATOM 1412 C CA . ASN A 1 191 ? -26.676 -1.683 25.782 1.00 78.88 191 ASN A CA 1
ATOM 1413 C C . ASN A 1 191 ? -26.392 -2.915 26.657 1.00 78.88 191 ASN A C 1
ATOM 1415 O O . ASN A 1 191 ? -25.399 -2.940 27.384 1.00 78.88 191 ASN A O 1
ATOM 1419 N N . ASP A 1 192 ? -27.245 -3.929 26.580 1.00 84.50 192 ASP A N 1
ATOM 1420 C CA . ASP A 1 192 ? -27.208 -5.104 27.438 1.00 84.50 192 ASP A CA 1
ATOM 1421 C C . ASP A 1 192 ? -25.986 -6.009 27.209 1.00 84.50 192 ASP A C 1
ATOM 1423 O O . ASP A 1 192 ? -25.450 -6.122 26.103 1.00 84.50 192 ASP A O 1
ATOM 1427 N N . LEU A 1 193 ? -25.596 -6.717 28.273 1.00 86.94 193 LEU A N 1
ATOM 1428 C CA . LEU A 1 193 ? -24.671 -7.848 28.223 1.00 86.94 193 LEU A CA 1
ATOM 1429 C C . LEU A 1 193 ? -25.475 -9.156 28.223 1.00 86.94 193 LEU A C 1
ATOM 1431 O O . LEU A 1 193 ? -26.060 -9.521 29.243 1.00 86.94 193 LEU A O 1
ATOM 1435 N N . LYS A 1 194 ? -25.480 -9.881 27.099 1.00 86.19 194 LYS A N 1
ATOM 1436 C CA . LYS A 1 194 ? -26.077 -11.221 27.001 1.00 86.19 194 LYS A CA 1
ATOM 1437 C C . LYS A 1 194 ? -25.011 -12.293 27.236 1.00 86.19 194 LYS A C 1
ATOM 1439 O O . LYS A 1 194 ? -23.977 -12.294 26.574 1.00 86.19 194 LYS A O 1
ATOM 1444 N N . LEU A 1 195 ? -25.275 -13.207 28.168 1.00 87.62 195 LEU A N 1
ATOM 1445 C CA . LEU A 1 195 ? -24.409 -14.343 28.482 1.00 87.62 195 LEU A CA 1
ATOM 1446 C C . LEU A 1 195 ? -25.133 -15.635 28.084 1.00 87.62 195 LEU A C 1
ATOM 1448 O O . LEU A 1 195 ? -26.043 -16.071 28.781 1.00 87.62 195 LEU A O 1
ATOM 1452 N N . ASP A 1 196 ? -24.756 -16.221 26.946 1.00 84.25 196 ASP A N 1
ATOM 1453 C CA . ASP A 1 196 ? -25.519 -17.310 26.309 1.00 84.25 196 ASP A CA 1
ATOM 1454 C C . ASP A 1 196 ? -25.401 -18.673 27.019 1.00 84.25 196 ASP A C 1
ATOM 1456 O O . ASP A 1 196 ? -26.158 -19.593 26.718 1.00 84.25 196 ASP A O 1
ATOM 1460 N N . SER A 1 197 ? -24.458 -18.829 27.951 1.00 86.56 197 SER A N 1
ATOM 1461 C CA . SER A 1 197 ? -24.253 -20.082 28.688 1.00 86.56 197 SER A CA 1
ATOM 1462 C C . SER A 1 197 ? -24.871 -20.052 30.087 1.00 86.56 197 SER A C 1
ATOM 1464 O O . SER A 1 197 ? -24.794 -19.052 30.808 1.00 86.56 197 SER A O 1
ATOM 1466 N N . ASP A 1 198 ? -25.395 -21.191 30.535 1.00 87.19 198 ASP A N 1
ATOM 1467 C CA . ASP A 1 198 ? -25.734 -21.384 31.944 1.00 87.19 198 ASP A CA 1
ATOM 1468 C C . ASP A 1 198 ? -24.481 -21.335 32.821 1.00 87.19 198 ASP A C 1
ATOM 1470 O O . ASP A 1 198 ? -23.381 -21.674 32.385 1.00 87.19 198 ASP A O 1
ATOM 1474 N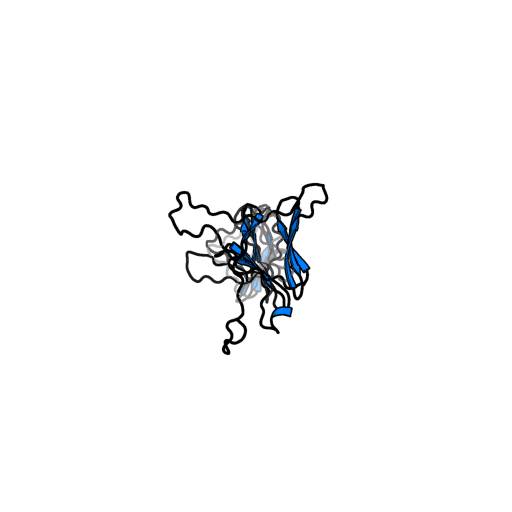 N . SER A 1 199 ? -24.644 -20.916 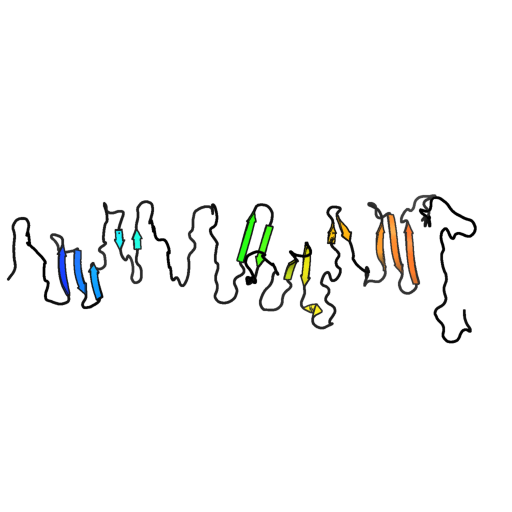34.080 1.00 92.88 199 SER A N 1
ATOM 1475 C CA . SER A 1 199 ? -23.523 -20.696 35.008 1.00 92.88 199 SER A CA 1
ATOM 1476 C C . SER A 1 199 ? -22.522 -19.629 34.562 1.00 92.88 199 SER A C 1
ATOM 1478 O O . SER A 1 199 ? -21.410 -19.591 35.083 1.00 92.88 199 SER A O 1
ATOM 1480 N N . SER A 1 200 ? -22.893 -18.744 33.631 1.00 94.12 200 SER A N 1
ATOM 1481 C CA . SER A 1 200 ? -22.058 -17.590 33.294 1.00 94.12 200 SER A CA 1
ATOM 1482 C C . SER A 1 200 ? -21.807 -16.713 34.523 1.00 94.12 200 SER A C 1
ATOM 1484 O O . SER A 1 200 ? -22.717 -16.471 35.324 1.00 94.12 200 SER A O 1
ATOM 1486 N N . VAL A 1 201 ? -20.569 -16.235 34.657 1.00 94.62 201 VAL A N 1
ATOM 1487 C CA . VAL A 1 201 ? -20.085 -15.492 35.826 1.00 94.62 201 VAL A CA 1
ATOM 1488 C C . VAL A 1 201 ? -19.539 -14.131 35.404 1.00 94.62 201 VAL A C 1
ATOM 1490 O O . VAL A 1 201 ? -18.741 -14.039 34.474 1.00 94.62 201 VAL A O 1
ATOM 1493 N N . ILE A 1 202 ? -19.926 -13.081 36.129 1.00 94.19 202 ILE A N 1
ATOM 1494 C CA . ILE A 1 202 ? -19.257 -11.776 36.116 1.00 94.19 202 ILE A CA 1
ATOM 1495 C C . ILE A 1 202 ? -18.371 -11.696 37.362 1.00 94.19 202 ILE A C 1
ATOM 1497 O O . ILE A 1 202 ? -18.864 -11.848 38.482 1.00 94.19 202 ILE A O 1
ATOM 1501 N N . HIS A 1 203 ? -17.072 -11.473 37.163 1.00 94.31 203 HIS A N 1
ATOM 1502 C CA . HIS A 1 203 ? -16.078 -11.341 38.230 1.00 94.31 203 HIS A CA 1
ATOM 1503 C C . HIS A 1 203 ? -15.821 -9.866 38.556 1.00 94.31 203 HIS A C 1
ATOM 1505 O O . HIS A 1 203 ? -15.670 -9.048 37.651 1.00 94.31 203 HIS A O 1
ATOM 1511 N N . PHE A 1 204 ? -15.732 -9.539 39.844 1.00 93.25 204 PHE A N 1
ATOM 1512 C CA . PHE A 1 204 ? -15.434 -8.197 40.339 1.00 93.25 204 PHE A CA 1
ATOM 1513 C C . PHE A 1 204 ? -14.120 -8.195 41.122 1.00 93.25 204 PHE A C 1
ATOM 1515 O O . PHE A 1 204 ? -13.830 -9.143 41.847 1.00 93.25 204 PHE A O 1
ATOM 1522 N N . GLY A 1 205 ? -13.355 -7.106 41.005 1.00 88.50 205 GLY A N 1
ATOM 1523 C CA . GLY A 1 205 ? -12.064 -6.950 41.681 1.00 88.50 205 GLY A CA 1
ATOM 1524 C C . GLY A 1 205 ? -10.897 -7.591 40.923 1.00 88.50 205 GLY A C 1
ATOM 1525 O O . GLY A 1 205 ? -11.076 -8.470 40.082 1.00 88.50 205 GLY A O 1
ATOM 1526 N N . ALA A 1 206 ? -9.676 -7.131 41.210 1.00 87.88 206 ALA A N 1
ATOM 1527 C CA . ALA A 1 206 ? -8.459 -7.636 40.564 1.00 87.88 206 ALA A CA 1
ATOM 1528 C C . ALA A 1 206 ? -8.156 -9.102 40.932 1.00 87.88 206 ALA A C 1
ATOM 1530 O O . ALA A 1 206 ? -7.565 -9.840 40.149 1.00 87.88 206 ALA A O 1
ATOM 1531 N N . ASP A 1 207 ? -8.573 -9.517 42.123 1.00 89.94 207 ASP A N 1
ATOM 1532 C CA . ASP A 1 207 ? -8.495 -10.869 42.669 1.00 89.94 207 ASP A CA 1
ATOM 1533 C C . ASP A 1 207 ? -9.748 -11.712 42.393 1.00 89.94 207 ASP A C 1
ATOM 1535 O O . ASP A 1 207 ? -9.746 -12.907 42.693 1.00 89.94 207 ASP A O 1
ATOM 1539 N N . GLN A 1 208 ? -10.770 -11.126 41.753 1.00 93.00 208 GLN A N 1
ATOM 1540 C CA . GLN A 1 208 ? -11.995 -11.808 41.319 1.00 93.00 208 GLN A CA 1
ATOM 1541 C C . GLN A 1 208 ? -12.753 -12.469 42.480 1.00 93.00 208 GLN A C 1
ATOM 1543 O O . GLN A 1 208 ? -13.371 -13.528 42.326 1.00 93.00 208 GLN A O 1
ATOM 1548 N N . ASP A 1 209 ? -12.671 -11.861 43.660 1.00 91.62 209 ASP A N 1
ATOM 1549 C CA . ASP A 1 209 ? -13.119 -12.434 44.921 1.00 91.62 209 ASP A CA 1
ATOM 1550 C C . ASP A 1 209 ? -14.634 -12.308 45.146 1.00 91.62 209 ASP A C 1
ATOM 1552 O O . ASP A 1 209 ? -15.208 -13.030 45.970 1.00 91.62 209 ASP A O 1
ATOM 1556 N N . VAL A 1 210 ? -15.300 -11.444 44.378 1.00 95.19 210 VAL A N 1
ATOM 1557 C CA . VAL A 1 210 ? -16.756 -11.305 44.327 1.00 95.19 210 VAL A CA 1
ATOM 1558 C C . VAL A 1 210 ? -17.265 -11.652 42.931 1.00 95.19 210 VAL A C 1
ATOM 1560 O O . VAL A 1 210 ? -16.704 -11.240 41.918 1.00 95.19 210 VAL A O 1
ATOM 1563 N N . THR A 1 211 ? -18.358 -12.412 42.871 1.00 95.69 211 THR A N 1
ATOM 1564 C CA . THR A 1 211 ? -18.954 -12.888 41.617 1.00 95.69 211 THR A CA 1
ATOM 1565 C C . THR A 1 211 ? -20.466 -12.697 41.585 1.00 95.69 211 THR A C 1
ATOM 1567 O O . THR A 1 211 ? -21.136 -12.818 42.615 1.00 95.69 211 THR A O 1
ATOM 1570 N N . LEU A 1 212 ? -21.000 -12.440 40.389 1.00 95.44 212 LEU A N 1
ATOM 1571 C CA . LEU A 1 212 ? -22.419 -12.555 40.056 1.00 95.44 212 LEU A CA 1
ATOM 1572 C C . LEU A 1 212 ? -22.583 -13.707 39.065 1.00 95.44 212 LEU A C 1
ATOM 1574 O O . LEU A 1 212 ? -22.021 -13.663 37.975 1.00 95.44 212 LEU A O 1
ATOM 1578 N N . THR A 1 213 ? -23.327 -14.740 39.447 1.00 95.12 213 THR A N 1
ATOM 1579 C CA . THR A 1 213 ? -23.490 -15.960 38.641 1.00 95.12 213 THR A CA 1
ATOM 1580 C C . THR A 1 213 ? -24.946 -16.158 38.243 1.00 95.12 213 THR A C 1
ATOM 1582 O O . THR A 1 213 ? -25.827 -16.087 39.104 1.00 95.12 213 THR A O 1
ATOM 1585 N N . HIS A 1 214 ? -25.196 -16.454 36.966 1.00 95.31 214 HIS A N 1
ATOM 1586 C CA . HIS A 1 214 ? -26.490 -16.969 36.520 1.00 95.31 214 HIS A CA 1
ATOM 1587 C C . HIS A 1 214 ? -26.673 -18.409 37.010 1.00 95.31 214 HIS A C 1
ATOM 1589 O O . HIS A 1 214 ? -25.867 -19.284 36.701 1.00 95.31 214 HIS A O 1
ATOM 1595 N N . VAL A 1 215 ? -27.734 -18.665 37.769 1.00 93.38 215 VAL A N 1
ATOM 1596 C CA . VAL A 1 215 ? -28.120 -20.002 38.220 1.00 93.38 215 VAL A CA 1
ATOM 1597 C C . VAL A 1 215 ? -29.336 -20.425 37.411 1.00 93.38 215 VAL A C 1
ATOM 1599 O O . VAL A 1 215 ? -30.420 -19.862 37.593 1.00 93.38 215 VAL A O 1
ATOM 1602 N N . ALA A 1 216 ? -29.134 -21.412 36.535 1.00 92.88 216 ALA A N 1
ATOM 1603 C CA . ALA A 1 216 ? -30.161 -21.920 35.631 1.00 92.88 216 ALA A CA 1
ATOM 1604 C C . ALA A 1 216 ? -31.474 -22.196 36.379 1.00 92.88 216 ALA A C 1
ATOM 1606 O O . ALA A 1 216 ? -31.475 -22.745 37.487 1.00 92.88 216 ALA A O 1
ATOM 1607 N N . ASP A 1 217 ? -32.576 -21.738 35.785 1.00 91.31 217 ASP A N 1
ATOM 1608 C CA . ASP A 1 217 ? -33.948 -21.893 36.283 1.00 91.31 217 ASP A CA 1
ATOM 1609 C C . ASP A 1 217 ? -34.211 -21.350 37.704 1.00 91.31 217 ASP A C 1
ATOM 1611 O O . ASP A 1 217 ? -35.263 -21.614 38.285 1.00 91.31 217 ASP A O 1
ATOM 1615 N N . THR A 1 218 ? -33.274 -20.590 38.285 1.00 93.00 218 THR A N 1
ATOM 1616 C CA . THR A 1 218 ? -33.366 -20.098 39.670 1.00 93.00 218 THR A CA 1
ATOM 1617 C C . THR A 1 218 ? -33.218 -18.582 39.759 1.00 93.00 218 THR A C 1
ATOM 1619 O O . THR A 1 218 ? -34.013 -17.931 40.434 1.00 93.00 218 THR A O 1
ATOM 1622 N N . GLY A 1 219 ? -32.207 -17.998 39.106 1.00 91.12 219 GLY A N 1
ATOM 1623 C CA . GLY A 1 219 ? -31.968 -16.553 39.132 1.00 91.12 219 GLY A CA 1
ATOM 1624 C C . GLY A 1 219 ? -30.488 -16.181 39.208 1.00 91.12 219 GLY A C 1
ATOM 1625 O O . GLY A 1 219 ? -29.659 -16.742 38.497 1.00 91.12 219 GLY A O 1
ATOM 1626 N N . LEU A 1 220 ? -30.154 -15.209 40.061 1.00 94.38 220 LEU A N 1
ATOM 1627 C CA . LEU A 1 220 ? -28.804 -14.658 40.200 1.00 94.38 220 LEU A CA 1
ATOM 1628 C C . LEU A 1 220 ? -28.234 -14.902 41.601 1.00 94.38 220 LEU A C 1
ATOM 1630 O O . LEU A 1 220 ? -28.906 -14.661 42.603 1.00 94.38 220 LEU A O 1
ATOM 1634 N N . ALA A 1 221 ? -26.970 -15.322 41.671 1.00 94.00 221 ALA A N 1
ATOM 1635 C CA . ALA A 1 221 ? -26.239 -15.499 42.922 1.00 94.00 221 ALA A CA 1
ATOM 1636 C C . ALA A 1 221 ? -25.093 -14.485 43.043 1.00 94.00 221 ALA A C 1
ATOM 1638 O O . ALA A 1 221 ? -24.181 -14.482 42.216 1.00 94.00 221 ALA A O 1
ATOM 1639 N N . LEU A 1 222 ? -25.120 -13.667 44.100 1.00 94.75 222 LEU A N 1
ATOM 1640 C CA . LEU A 1 222 ? -23.993 -12.835 44.533 1.00 94.75 222 LEU A CA 1
ATOM 1641 C C . LEU A 1 222 ? -23.179 -13.591 45.582 1.00 94.75 222 LEU A C 1
ATOM 1643 O O . LEU A 1 222 ? -23.720 -14.004 46.611 1.00 94.75 222 LEU A O 1
ATOM 1647 N N . LYS A 1 223 ? -21.881 -13.773 45.337 1.00 94.00 223 LYS A N 1
ATOM 1648 C CA . LYS A 1 223 ? -21.024 -14.593 46.199 1.00 94.00 223 LYS A CA 1
ATOM 1649 C C . LYS A 1 223 ? -19.635 -13.991 46.368 1.00 94.00 223 LYS A C 1
ATOM 1651 O O . LYS A 1 223 ? -18.991 -13.657 45.379 1.00 94.00 223 LYS A O 1
ATOM 1656 N N . SER A 1 224 ? -19.159 -13.953 47.616 1.00 93.94 224 SER A N 1
ATOM 1657 C CA . SER A 1 224 ? -17.729 -13.840 47.919 1.00 93.94 224 SER A CA 1
ATOM 1658 C C . SER A 1 224 ? -17.114 -15.240 47.940 1.00 93.94 224 SER A C 1
ATOM 1660 O O . SER A 1 224 ? -17.706 -16.172 48.492 1.00 93.94 224 SER A O 1
ATOM 1662 N N . VAL A 1 225 ? -15.947 -15.409 47.322 1.00 90.94 225 VAL A N 1
ATOM 1663 C CA . VAL A 1 225 ? -15.210 -16.685 47.298 1.00 90.94 225 VAL A CA 1
ATOM 1664 C C . VAL A 1 225 ? -14.267 -16.848 48.493 1.00 90.94 225 VAL A C 1
ATOM 1666 O O . VAL A 1 225 ? -13.622 -17.888 48.621 1.00 90.94 225 VAL A O 1
ATOM 1669 N N . ALA A 1 226 ? -14.189 -15.852 49.380 1.00 89.25 226 ALA A N 1
ATOM 1670 C CA . ALA A 1 226 ? -13.381 -15.921 50.587 1.00 89.25 226 ALA A CA 1
ATOM 1671 C C . ALA A 1 226 ? -13.851 -17.068 51.502 1.00 89.25 226 ALA A C 1
ATOM 1673 O O . ALA A 1 226 ? -15.028 -17.176 51.839 1.00 89.25 226 ALA A O 1
ATOM 1674 N N . THR A 1 227 ? -12.917 -17.921 51.927 1.00 88.38 227 THR A N 1
ATOM 1675 C CA . THR A 1 227 ? -13.193 -19.082 52.797 1.00 88.38 227 THR A CA 1
ATOM 1676 C C . THR A 1 227 ? -12.718 -18.888 54.237 1.00 88.38 227 THR A C 1
ATOM 1678 O O . THR A 1 227 ? -12.743 -19.833 55.020 1.00 88.38 227 THR A O 1
ATOM 1681 N N . GLY A 1 228 ? -12.197 -17.705 54.568 1.00 88.75 228 GLY A N 1
ATOM 1682 C CA . GLY A 1 228 ? -11.745 -17.379 55.918 1.00 88.75 228 GLY A CA 1
ATOM 1683 C C . GLY A 1 228 ? -12.907 -17.055 56.853 1.00 88.75 228 GLY A C 1
ATOM 1684 O O . GLY A 1 228 ? -13.986 -16.661 56.404 1.00 88.75 228 GLY A O 1
ATOM 1685 N N . ASP A 1 229 ? -12.654 -17.175 58.153 1.00 90.81 229 ASP A N 1
ATOM 1686 C CA . ASP A 1 229 ? -13.605 -16.774 59.188 1.00 90.81 229 ASP A CA 1
ATOM 1687 C C . ASP A 1 229 ? -13.954 -15.280 59.056 1.00 90.81 229 ASP A C 1
ATOM 1689 O O . ASP A 1 229 ? -13.111 -14.451 58.695 1.00 90.81 229 ASP A O 1
ATOM 1693 N N . ASP A 1 230 ? -15.215 -14.944 59.338 1.00 89.75 230 ASP A N 1
ATOM 1694 C CA . ASP A 1 230 ? -15.742 -13.573 59.339 1.00 89.75 230 ASP A CA 1
ATOM 1695 C C . ASP A 1 230 ? -15.593 -12.815 58.000 1.00 89.75 230 ASP A C 1
ATOM 1697 O O . ASP A 1 230 ? -15.386 -11.598 57.967 1.00 89.75 230 ASP A O 1
ATOM 1701 N N . LYS A 1 231 ? -15.739 -13.525 56.871 1.00 90.56 231 LYS A N 1
ATOM 1702 C CA . LYS A 1 231 ? -15.763 -12.958 55.506 1.00 90.56 231 LYS A CA 1
ATOM 1703 C C . LYS A 1 231 ? -17.121 -13.136 54.805 1.00 90.56 231 LYS A C 1
ATOM 1705 O O . LYS A 1 231 ? -17.199 -13.829 53.792 1.00 90.56 231 LYS A O 1
ATOM 1710 N N . PRO A 1 232 ? -18.218 -12.553 55.324 1.00 90.62 232 PRO A N 1
ATOM 1711 C CA . PRO A 1 232 ? -19.511 -12.642 54.656 1.00 90.62 232 PRO A CA 1
ATOM 1712 C C . PRO A 1 232 ? -19.506 -11.856 53.338 1.00 90.62 232 PRO A C 1
ATOM 1714 O O . PRO A 1 232 ? -18.817 -10.845 53.202 1.00 90.62 232 PRO A O 1
ATOM 1717 N N . ILE A 1 233 ? -20.344 -12.275 52.389 1.00 94.44 233 ILE A N 1
ATOM 1718 C CA . ILE A 1 233 ? -20.731 -11.406 51.275 1.00 94.44 233 ILE A CA 1
ATOM 1719 C C . ILE A 1 233 ? -21.524 -10.213 51.830 1.00 94.44 233 ILE A C 1
ATOM 1721 O O . ILE A 1 233 ? -22.409 -10.384 52.668 1.00 94.44 233 ILE A O 1
ATOM 1725 N N . VAL A 1 234 ? -21.206 -9.005 51.368 1.00 91.62 234 VAL A N 1
ATOM 1726 C CA . VAL A 1 234 ? -21.892 -7.772 51.770 1.00 91.62 234 VAL A CA 1
ATOM 1727 C C . VAL A 1 234 ? -22.545 -7.154 50.540 1.00 91.62 234 VAL A C 1
ATOM 1729 O O . VAL A 1 234 ? -21.862 -6.836 49.571 1.00 91.62 234 VAL A O 1
ATOM 1732 N N . PHE A 1 235 ? -23.866 -6.971 50.590 1.00 91.38 235 PHE A N 1
ATOM 1733 C CA . PHE A 1 235 ? -24.622 -6.225 49.586 1.00 91.38 235 PHE A CA 1
ATOM 1734 C C . PHE A 1 235 ? -25.162 -4.941 50.217 1.00 91.38 235 PHE A C 1
ATOM 1736 O O . PHE A 1 235 ? -26.042 -4.985 51.077 1.00 91.38 235 PHE A O 1
ATOM 1743 N N . THR A 1 236 ? -24.608 -3.800 49.812 1.00 92.06 236 THR A N 1
ATOM 1744 C CA . THR A 1 236 ? -24.929 -2.490 50.390 1.00 92.06 236 THR A CA 1
ATOM 1745 C C . THR A 1 236 ? -25.765 -1.672 49.412 1.00 92.06 236 THR A C 1
ATOM 1747 O O . THR A 1 236 ? -25.325 -1.409 48.297 1.00 92.06 236 THR A O 1
ATOM 1750 N N . LEU A 1 237 ? -26.943 -1.217 49.852 1.00 91.06 237 LEU A N 1
ATOM 1751 C CA . LEU A 1 237 ? -27.740 -0.197 49.166 1.00 91.06 237 LEU A CA 1
ATOM 1752 C C . LEU A 1 237 ? -27.530 1.138 49.882 1.00 91.06 237 LEU A C 1
ATOM 1754 O O . LEU A 1 237 ? -27.898 1.276 51.048 1.00 91.06 237 LEU A O 1
ATOM 1758 N N . GLN A 1 238 ? -26.919 2.107 49.207 1.00 92.62 238 GLN A N 1
ATOM 1759 C CA . GLN A 1 238 ? -26.575 3.401 49.794 1.00 92.62 238 GLN A CA 1
ATOM 1760 C C . GLN A 1 238 ? -26.986 4.538 48.854 1.00 92.62 238 GLN A C 1
ATOM 1762 O O . GLN A 1 238 ? -26.635 4.519 47.676 1.00 92.62 238 GLN A O 1
ATOM 1767 N N . THR A 1 239 ? -27.706 5.533 49.382 1.00 92.69 239 THR A N 1
ATOM 1768 C CA . THR A 1 239 ? -28.023 6.772 48.653 1.00 92.69 239 THR A CA 1
ATOM 1769 C C . THR A 1 239 ? -26.840 7.746 48.666 1.00 92.69 239 THR A C 1
ATOM 1771 O O . THR A 1 239 ? -26.069 7.793 49.628 1.00 92.69 239 THR A O 1
ATOM 1774 N N . GLY A 1 240 ? -26.699 8.525 47.589 1.00 92.81 240 GLY A N 1
ATOM 1775 C CA . GLY A 1 240 ? -25.754 9.644 47.492 1.00 92.81 240 GLY A CA 1
ATOM 1776 C C . GLY A 1 240 ? -26.325 10.982 47.979 1.00 92.81 240 GLY A C 1
ATOM 1777 O O . GLY A 1 240 ? -25.611 11.985 47.976 1.00 92.81 240 GLY A O 1
ATOM 1778 N N . GLU A 1 241 ? -27.600 11.019 48.371 1.00 93.25 241 GLU A N 1
ATOM 1779 C CA . GLU A 1 241 ? -28.257 12.224 48.877 1.00 93.25 241 GLU A CA 1
ATOM 1780 C C . GLU A 1 241 ? -27.640 12.680 50.201 1.00 93.25 241 GLU A C 1
ATOM 1782 O O . GLU A 1 241 ? -27.448 11.903 51.136 1.00 93.25 241 GLU A O 1
ATOM 1787 N N . THR A 1 242 ? -27.322 13.972 50.282 1.00 90.25 242 THR A N 1
ATOM 1788 C CA . THR A 1 242 ? -26.663 14.567 51.453 1.00 90.25 242 THR A CA 1
ATOM 1789 C C . THR A 1 242 ? -27.634 15.248 52.419 1.00 90.25 242 THR A C 1
ATOM 1791 O O . THR A 1 242 ? -27.234 15.602 53.528 1.00 90.25 242 THR A O 1
ATOM 1794 N N . ALA A 1 243 ? -28.905 15.411 52.037 1.00 89.44 243 ALA A N 1
ATOM 1795 C CA . ALA A 1 243 ? -29.967 15.948 52.881 1.00 89.44 243 ALA A CA 1
ATOM 1796 C C . ALA A 1 243 ? -31.267 15.181 52.622 1.00 89.44 243 ALA A C 1
ATOM 1798 O O . ALA A 1 243 ? -31.805 15.263 51.526 1.00 89.44 243 ALA A O 1
ATOM 1799 N N . LEU A 1 244 ? -31.749 14.470 53.642 1.00 90.62 244 LEU A N 1
ATOM 1800 C CA . LEU A 1 244 ? -32.983 13.689 53.590 1.00 90.62 244 LEU A CA 1
ATOM 1801 C C . LEU A 1 244 ? -34.112 14.462 54.267 1.00 90.62 244 LEU A C 1
ATOM 1803 O O . LEU A 1 244 ? -33.936 14.968 55.383 1.00 90.62 244 LEU A O 1
ATOM 1807 N N . VAL A 1 245 ? -35.269 14.540 53.619 1.00 90.31 245 VAL A N 1
ATOM 1808 C CA . VAL A 1 245 ? -36.493 15.069 54.235 1.00 90.31 245 VAL A CA 1
ATOM 1809 C C . VAL A 1 245 ? -37.366 13.940 54.783 1.00 90.31 245 VAL A C 1
ATOM 1811 O O . VAL A 1 245 ? -37.127 12.756 54.548 1.00 90.31 245 VAL A O 1
ATOM 1814 N N . ALA A 1 246 ? -38.372 14.301 55.583 1.00 91.12 246 ALA A N 1
ATOM 1815 C CA . ALA A 1 246 ? -39.332 13.325 56.085 1.00 91.12 246 ALA A CA 1
ATOM 1816 C C . ALA A 1 246 ? -40.038 12.612 54.916 1.00 91.12 246 ALA A C 1
ATOM 1818 O O . ALA A 1 246 ? -40.386 13.250 53.924 1.00 91.12 246 ALA A O 1
ATOM 1819 N N . ASP A 1 247 ? -40.248 11.303 55.075 1.00 88.50 247 ASP A N 1
ATOM 1820 C CA . ASP A 1 247 ? -40.923 10.405 54.125 1.00 88.50 247 ASP A CA 1
ATOM 1821 C C . ASP A 1 247 ? -40.178 10.132 52.799 1.00 88.50 247 ASP A C 1
ATOM 1823 O O . ASP A 1 247 ? -40.748 9.571 51.862 1.00 88.50 247 ASP A O 1
ATOM 1827 N N . GLU A 1 248 ? -38.885 10.456 52.726 1.00 93.94 248 GLU A N 1
ATOM 1828 C CA . GLU A 1 248 ? -38.031 10.151 51.573 1.00 93.94 248 GLU A CA 1
ATOM 1829 C C . GLU A 1 248 ? -37.519 8.696 51.586 1.00 93.94 248 GLU A C 1
ATOM 1831 O O . GLU A 1 248 ? -37.136 8.145 52.624 1.00 93.94 248 GLU A O 1
ATOM 1836 N N . VAL A 1 249 ? -37.516 8.043 50.419 1.00 90.94 249 VAL A N 1
ATOM 1837 C CA . VAL A 1 249 ? -37.092 6.642 50.265 1.00 90.94 249 VAL A CA 1
ATOM 1838 C C . VAL A 1 249 ? -35.603 6.582 49.929 1.00 90.94 249 VAL A C 1
ATOM 1840 O O . VAL A 1 249 ? -35.209 6.843 48.800 1.00 90.94 249 VAL A O 1
ATOM 1843 N N . VAL A 1 250 ? -34.784 6.142 50.885 1.00 91.50 250 VAL A N 1
ATOM 1844 C CA . VAL A 1 250 ? -33.314 6.045 50.734 1.00 91.50 250 VAL A CA 1
ATOM 1845 C C . VAL A 1 250 ? -32.832 4.828 49.930 1.00 91.50 250 VAL A C 1
ATOM 1847 O O . VAL A 1 250 ? -31.669 4.751 49.540 1.00 91.50 250 VAL A O 1
ATOM 1850 N N . GLY A 1 251 ? -33.711 3.849 49.711 1.00 91.38 251 GLY A N 1
ATOM 1851 C CA . GLY A 1 251 ? -33.436 2.601 49.003 1.00 91.38 251 GLY A CA 1
ATOM 1852 C C . GLY A 1 251 ? -34.623 1.644 49.111 1.00 91.38 251 GLY A C 1
ATOM 1853 O O . GLY A 1 251 ? -35.410 1.725 50.054 1.00 91.38 251 GLY A O 1
ATOM 1854 N N . ALA A 1 252 ? -34.783 0.745 48.142 1.00 92.19 252 ALA A N 1
ATOM 1855 C CA . ALA A 1 252 ? -35.882 -0.215 48.130 1.00 92.19 252 ALA A CA 1
ATOM 1856 C C . ALA A 1 252 ? -35.474 -1.517 47.436 1.00 92.19 252 ALA A C 1
ATOM 1858 O O . ALA A 1 252 ? -34.800 -1.495 46.410 1.00 92.19 252 ALA A O 1
ATOM 1859 N N . ILE A 1 253 ? -35.961 -2.639 47.963 1.00 93.31 253 ILE A N 1
ATOM 1860 C CA . ILE A 1 253 ? -36.013 -3.929 47.270 1.00 93.31 253 ILE A CA 1
ATOM 1861 C C . ILE A 1 253 ? -37.493 -4.236 47.083 1.00 93.31 253 ILE A C 1
ATOM 1863 O O . ILE A 1 253 ? -38.261 -4.187 48.043 1.00 93.31 253 ILE A O 1
ATOM 1867 N N . ARG A 1 254 ? -37.909 -4.496 45.846 1.00 88.75 254 ARG A N 1
ATOM 1868 C CA . ARG A 1 254 ? -39.311 -4.752 45.513 1.00 88.75 254 ARG A CA 1
ATOM 1869 C C . ARG A 1 254 ? -39.475 -6.209 45.116 1.00 88.75 254 ARG A C 1
ATOM 1871 O O . ARG A 1 254 ? -38.753 -6.694 44.255 1.00 88.75 254 ARG A O 1
ATOM 1878 N N . PHE A 1 255 ? -40.453 -6.865 45.722 1.00 88.25 255 PHE A N 1
ATOM 1879 C CA . PHE A 1 255 ? -40.939 -8.174 45.305 1.00 88.25 255 PHE A CA 1
ATOM 1880 C C . PHE A 1 255 ? -42.275 -7.944 44.604 1.00 88.25 255 PHE A C 1
ATOM 1882 O O . PHE A 1 255 ? -43.130 -7.243 45.146 1.00 88.25 255 PHE A O 1
ATOM 1889 N N . GLN A 1 256 ? -42.421 -8.447 43.383 1.00 84.25 256 GLN A N 1
ATOM 1890 C CA . GLN A 1 256 ? -43.592 -8.210 42.539 1.00 84.25 256 GLN A CA 1
ATOM 1891 C C . GLN A 1 256 ? -44.064 -9.538 41.949 1.00 84.25 256 GLN A C 1
ATOM 1893 O O . GLN A 1 256 ? -43.242 -10.334 41.495 1.00 84.25 256 GLN A O 1
ATOM 1898 N N . ALA A 1 257 ? -45.377 -9.765 41.974 1.00 81.06 257 ALA A N 1
ATOM 1899 C CA . ALA A 1 257 ? -46.018 -10.798 41.170 1.00 81.06 257 ALA A CA 1
ATOM 1900 C C . ALA A 1 257 ? -46.150 -10.307 39.710 1.00 81.06 257 ALA A C 1
ATOM 1902 O O . ALA A 1 257 ? -46.064 -9.097 39.476 1.00 81.06 257 ALA A O 1
ATOM 1903 N N . PRO A 1 258 ? -46.329 -11.203 38.725 1.00 80.38 258 PRO A N 1
ATOM 1904 C CA . PRO A 1 258 ? -46.587 -10.810 37.342 1.00 80.38 258 PRO A CA 1
ATOM 1905 C C . PRO A 1 258 ? -47.835 -9.921 37.206 1.00 80.38 258 PRO A C 1
ATOM 1907 O O . PRO A 1 258 ? -48.722 -9.944 38.056 1.00 80.38 258 PRO A O 1
ATOM 1910 N N . ASP A 1 259 ? -47.938 -9.171 36.106 1.00 77.88 259 ASP A N 1
ATOM 1911 C CA . ASP A 1 259 ? -49.181 -8.475 35.756 1.00 77.88 259 ASP A CA 1
ATOM 1912 C C . ASP A 1 259 ? -50.244 -9.508 35.349 1.00 77.88 259 ASP A C 1
ATOM 1914 O O . ASP A 1 259 ? -50.362 -9.904 34.185 1.00 77.88 259 ASP A O 1
ATOM 1918 N N . GLU A 1 260 ? -51.011 -9.991 36.323 1.00 79.62 260 GLU A N 1
ATOM 1919 C CA . GLU A 1 260 ? -52.023 -11.014 36.089 1.00 79.62 260 GLU A CA 1
ATOM 1920 C C . GLU A 1 260 ? -53.367 -10.381 35.717 1.00 79.62 260 GLU A C 1
ATOM 1922 O O . GLU A 1 260 ? -53.994 -9.672 36.503 1.00 79.62 260 GLU A O 1
ATOM 1927 N N . SER A 1 261 ? -53.872 -10.698 34.521 1.00 65.25 261 SER A N 1
ATOM 1928 C CA . SER A 1 261 ? -55.191 -10.242 34.050 1.00 65.25 261 SER A CA 1
ATOM 1929 C C . SER A 1 261 ? -56.364 -10.701 34.942 1.00 65.25 261 SER A C 1
ATOM 1931 O O . SER A 1 261 ? -57.470 -10.183 34.776 1.00 65.25 261 SER A O 1
ATOM 1933 N N . GLY A 1 262 ? -56.163 -11.698 35.814 1.00 66.19 262 GLY A N 1
ATOM 1934 C CA . GLY A 1 262 ? -57.212 -12.359 36.603 1.00 66.19 262 GLY A CA 1
ATOM 1935 C C . GLY A 1 262 ? -57.323 -11.917 38.065 1.00 66.19 262 GLY A C 1
ATOM 1936 O O . GLY A 1 262 ? -58.382 -12.107 38.658 1.00 66.19 262 GLY A O 1
ATOM 1937 N N . GLY A 1 263 ? -56.281 -11.296 38.627 1.00 63.31 263 GLY A N 1
ATOM 1938 C CA . GLY A 1 263 ? -56.312 -10.666 39.951 1.00 63.31 263 GLY A CA 1
ATOM 1939 C C . GLY A 1 263 ? -56.714 -11.561 41.131 1.00 63.31 263 GLY A C 1
ATOM 1940 O O . GLY A 1 263 ? -57.327 -11.046 42.065 1.00 63.31 263 GLY A O 1
ATOM 1941 N N . THR A 1 264 ? -56.424 -12.866 41.117 1.00 61.41 264 THR A N 1
ATOM 1942 C CA . THR A 1 264 ? -56.757 -13.754 42.252 1.00 61.41 264 THR A CA 1
ATOM 1943 C C . THR A 1 264 ? -55.568 -14.115 43.146 1.00 61.41 264 THR A C 1
ATOM 1945 O O . THR A 1 264 ? -55.782 -14.662 44.227 1.00 61.41 264 THR A O 1
ATOM 1948 N N . ASP A 1 265 ? -54.349 -13.780 42.721 1.00 62.94 265 ASP A N 1
ATOM 1949 C CA . ASP A 1 265 ? -53.109 -14.413 43.189 1.00 62.94 265 ASP A CA 1
ATOM 1950 C C . ASP 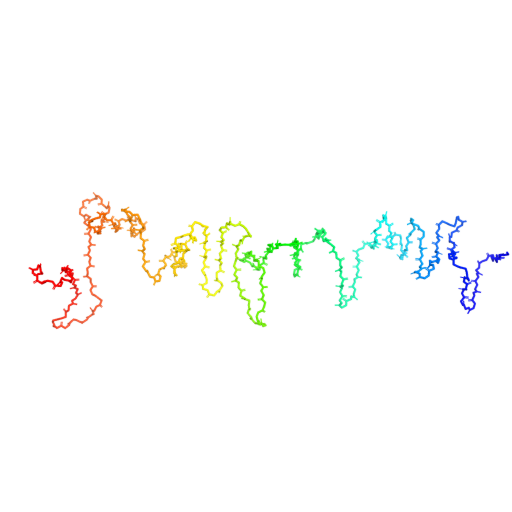A 1 265 ? -52.072 -13.407 43.718 1.00 62.94 265 ASP A C 1
ATOM 1952 O O . ASP A 1 265 ? -51.051 -13.821 44.270 1.00 62.94 265 ASP 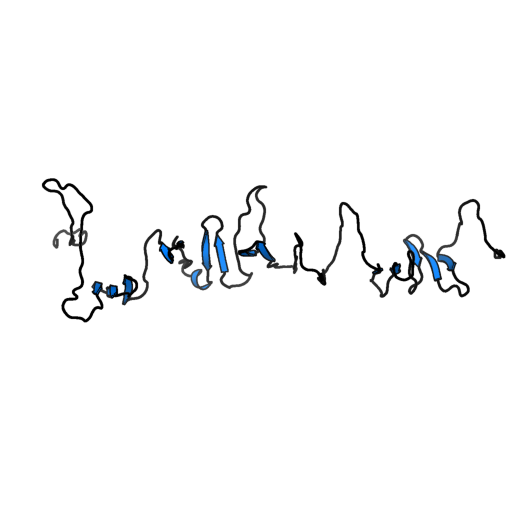A O 1
ATOM 1956 N N . ALA A 1 266 ? -52.319 -12.103 43.537 1.00 53.44 266 ALA A N 1
ATOM 1957 C CA . ALA A 1 266 ? -51.454 -11.022 44.016 1.00 53.44 266 ALA A CA 1
ATOM 1958 C C . ALA A 1 266 ? -51.637 -10.739 45.516 1.00 53.44 266 ALA A C 1
ATOM 1960 O O . ALA A 1 266 ? -52.801 -10.712 45.986 1.00 53.44 266 ALA A O 1
#

Foldseek 3Di:
DDDDDPDDDDDPDDDDDPDAQDWDFDDPVSPWIWTHHPPPGIDTPAPDWADDPDPQATWHAPDPPDIDGGDPPDDDDPDPDDDDDDPDDPPPVVDDDDPDDADDPDDPPWDFGWDDDPDDDIFTATDDDDPDDDDGFGFHDDDDDFDWDWGQGPVLRDIWIFHPVCPVPVDTPIVVFSWDQDPVRDTDGPDDDDDPDAQDWDFDDPVSQWIWTHHPPPGIDTDGNDPDPPDGDDDDQAAPDPDDDPPDDGDDDDDDDPPDPPPPPD

Radius of gyration: 41.28 Å; chains: 1; bounding box: 99×44×121 Å

pLDDT: mean 75.69, std 20.44, range [38.22, 97.69]